Protein AF-A0A832DRQ6-F1 (afdb_monomer)

Foldseek 3Di:
DEKEAEQLAQDPVDPLSVCSLVLVLVVLVVPQDQEYEYLANNALPDALVSVVSVVVRYHYEYAHEDGDVCVNCVVRYDDQLDWDQTPNWTEHEHFYFADDDDPRHDDLVNNVVSLVNAAATQEYHHAYAACPPPVVCVPPPRNPSVVVSCVSRLHLEYEYEDDDDAQWDWDDPLSHIYIYGHCYSVFNWMWDDDPQKIFIDTPNHTDDIDGSPPQPLPDKDKFFDPDLVVLLVLLQVLLVVVVWDKDWDWDADPVDGFIWIKIKTWDWDQDPFAIKIKIKMKIWGADPVCNRIIMITIGMDIDTPTGDPPPPPPPVVVVVVVVVSVVSRVSSVVSSRVVGD

Radius of gyration: 22.65 Å; Cα contacts (8 Å, |Δi|>4): 784; chains: 1; bounding box: 54×42×61 Å

Sequence (341 aa):
MILLISDLHKTLESAEEAESVRWLLHVLDGLGPDVLVSAGDWGEAVTVDDFFQIASRVRLVTVYGNHENFPAVRSFVLRDGEVVEAGGFRIAGVNGLVCGGAEHCTPPGRFRRAVSRIGSVDLFVSHQPPSAPYPELEGDEAAELMTWALEKIRPRLHLGGHMTGGCFTYHDFGWGKHLRVDTSARHRCYAVLEGRTVTVYQRGVNRFISRILDTIMKFWIEVACSSVEEVADVIARALESKGCTVNVRWEQSFHFPQEYVRVDGVEVIDEPFGKFEIMAYFTVKKTLKKPDRCEVKAGYLVKVLEDRLNNPDSFAVSAAIKGMAEGLVNAVMREVFFSLT

Solvent-accessible surface area (backbone atoms only — not comparable to full-atom values): 17594 Å² total; per-residue (Å²): 83,33,36,38,38,8,35,30,43,16,30,82,89,37,80,62,19,56,40,28,63,63,51,49,51,52,52,45,71,73,67,62,38,55,22,36,41,33,11,14,18,57,8,60,60,48,44,53,66,57,52,50,60,49,53,73,71,26,50,67,44,30,30,45,20,78,42,54,27,58,91,42,47,67,88,59,40,59,53,61,33,40,76,45,81,55,83,91,36,40,36,32,33,39,44,12,34,61,38,77,96,49,91,38,35,28,38,63,74,57,44,54,54,21,52,71,63,41,60,83,32,45,34,33,31,24,12,46,46,42,22,76,91,39,77,92,34,66,92,35,68,47,18,47,51,38,39,53,45,48,72,70,36,48,23,50,32,32,39,24,18,85,74,82,92,57,47,60,50,79,44,76,73,77,53,25,32,39,39,28,29,29,28,22,60,89,49,39,12,35,32,40,39,50,98,49,34,39,34,34,28,42,77,85,41,82,74,47,77,44,67,56,64,71,53,46,69,74,45,76,51,78,37,57,34,93,50,53,61,63,55,48,53,46,49,47,52,44,34,46,76,70,67,22,54,69,48,77,44,83,47,66,43,90,92,51,94,44,68,29,43,35,42,38,25,39,38,78,47,82,50,97,58,27,30,34,38,37,37,37,36,36,42,26,27,71,34,94,92,40,78,58,26,29,40,39,40,32,36,69,50,80,44,83,75,42,78,65,45,100,55,95,72,47,66,66,57,62,47,49,56,51,48,51,56,51,48,54,50,54,52,38,54,48,51,46,48,73,75,37,111

Nearest PDB structures (foldseek):
  8ag0-assembly1_A  TM=3.575E-01  e=2.003E-02  Homo sapiens
  7t5q-assembly1_I  TM=2.496E-01  e=6.108E-02  Homo sapiens
  6hdv-assembly1_A  TM=3.907E-01  e=6.390E-01  Afifella pfennigii

Secondary structure (DSSP, 8-state):
-EEEEB-----SS-HHHHTHHHHHHHHHHHH--SEEEE-S--BTT--HHHHHHHHTTSEEEE---SSB-HHHHTTTBPPTT-EEEETTEEEEEE-SBS-SSSTTB--HHHHHHHHTT--S-SEEEESSPPSTT-GGGTT-HHHHHHHHHHHHH--SEEEE-S--SSSEEEEE-SSSEEEEEB-STTT-EEEEEETTEEEEEETTEEEEEEE-------EEEEEE-S-HHHHHHHHHHHHHHTT-EEEEEEEE-SSS--EEEEEEEEEEEEETTEEEEEEEEEEEEEETTEEEEEEEEEEEEEEEEEE-SS-TT-HHHHHHHHHHHHHHHHHHHHHHHHHH-

Mean predicted aligned error: 13.93 Å

Structure (mmCIF, N/CA/C/O backbone):
data_AF-A0A832DRQ6-F1
#
_entry.id   AF-A0A832DRQ6-F1
#
loop_
_atom_site.group_PDB
_atom_site.id
_atom_site.type_symbol
_atom_site.label_atom_id
_atom_site.label_alt_id
_atom_site.label_comp_id
_atom_site.label_asym_id
_atom_site.label_entity_id
_atom_site.label_seq_id
_atom_site.pdbx_PDB_ins_code
_atom_site.Cartn_x
_atom_site.Cartn_y
_atom_site.Cartn_z
_atom_site.occupancy
_atom_site.B_iso_or_equiv
_atom_site.auth_seq_id
_atom_site.auth_comp_id
_atom_site.auth_asym_id
_atom_site.auth_atom_id
_atom_site.pdbx_PDB_model_num
ATOM 1 N N . MET A 1 1 ? -1.941 -15.919 -2.496 1.00 91.94 1 MET A N 1
ATOM 2 C CA . MET A 1 1 ? -0.766 -15.093 -2.152 1.00 91.94 1 MET A CA 1
ATOM 3 C C . MET A 1 1 ? -0.677 -13.893 -3.089 1.00 91.94 1 MET A C 1
ATOM 5 O O . MET A 1 1 ? -0.890 -14.059 -4.284 1.00 91.94 1 MET A O 1
ATOM 9 N N . ILE A 1 2 ? -0.364 -12.703 -2.571 1.00 98.12 2 ILE A N 1
ATOM 10 C CA . ILE A 1 2 ? -0.128 -11.487 -3.367 1.00 98.12 2 ILE A CA 1
ATOM 11 C C . ILE A 1 2 ? 1.343 -11.070 -3.248 1.00 98.12 2 ILE A C 1
ATOM 13 O O . ILE A 1 2 ? 1.862 -10.992 -2.140 1.00 98.12 2 ILE A O 1
ATOM 17 N N . LEU A 1 3 ? 1.999 -10.770 -4.368 1.00 98.62 3 LEU A N 1
ATOM 18 C CA . LEU A 1 3 ? 3.322 -10.142 -4.411 1.00 98.62 3 LEU A CA 1
ATOM 19 C C . LEU A 1 3 ? 3.165 -8.618 -4.523 1.00 98.62 3 LEU A C 1
ATOM 21 O O . LEU A 1 3 ? 2.376 -8.144 -5.335 1.00 98.62 3 LEU A O 1
ATOM 25 N N . LEU A 1 4 ? 3.900 -7.859 -3.715 1.00 98.69 4 LEU A N 1
ATOM 26 C CA . LEU A 1 4 ? 3.885 -6.398 -3.653 1.00 98.69 4 LEU A CA 1
ATOM 27 C C . LEU A 1 4 ? 5.270 -5.856 -4.028 1.00 98.69 4 LEU A C 1
ATOM 29 O O . LEU A 1 4 ? 6.271 -6.287 -3.445 1.00 98.69 4 LEU A O 1
ATOM 33 N N . ILE A 1 5 ? 5.318 -4.908 -4.963 1.00 98.62 5 ILE A N 1
ATOM 34 C CA . ILE A 1 5 ? 6.556 -4.279 -5.448 1.00 98.62 5 ILE A CA 1
ATOM 35 C C . ILE A 1 5 ? 6.376 -2.769 -5.666 1.00 98.62 5 ILE A C 1
ATOM 37 O O . ILE A 1 5 ? 5.250 -2.286 -5.807 1.00 98.62 5 ILE A O 1
ATOM 41 N N . SER A 1 6 ? 7.480 -2.034 -5.745 1.00 98.00 6 SER A N 1
ATOM 42 C CA . SER A 1 6 ? 7.536 -0.674 -6.293 1.00 98.00 6 SER A CA 1
ATOM 43 C C . SER A 1 6 ? 8.959 -0.359 -6.750 1.00 98.00 6 SER A C 1
ATOM 45 O O . SER A 1 6 ? 9.896 -1.030 -6.325 1.00 98.00 6 SER A O 1
ATOM 47 N N . ASP A 1 7 ? 9.143 0.641 -7.613 1.00 97.94 7 ASP A N 1
ATOM 48 C CA . ASP A 1 7 ? 10.478 1.167 -7.933 1.00 97.94 7 ASP A CA 1
ATOM 49 C C . ASP A 1 7 ? 11.407 0.110 -8.574 1.00 97.94 7 ASP A C 1
ATOM 51 O O . ASP A 1 7 ? 12.556 -0.067 -8.175 1.00 97.94 7 ASP A O 1
ATOM 55 N N . LEU A 1 8 ? 10.907 -0.639 -9.568 1.00 97.62 8 LEU A N 1
ATOM 56 C CA . LEU A 1 8 ? 11.689 -1.653 -10.293 1.00 97.62 8 LEU A CA 1
ATOM 57 C C . LEU A 1 8 ? 12.802 -1.022 -11.151 1.00 97.62 8 LEU A C 1
ATOM 59 O O . LEU A 1 8 ? 13.869 -1.623 -11.300 1.00 97.62 8 LEU A O 1
ATOM 63 N N . HIS A 1 9 ? 12.541 0.168 -11.708 1.00 96.12 9 HIS A N 1
ATOM 64 C CA . HIS A 1 9 ? 13.505 1.021 -12.416 1.00 96.12 9 HIS A CA 1
ATOM 65 C C . HIS A 1 9 ? 14.303 0.324 -13.528 1.00 96.12 9 HIS A C 1
ATOM 67 O O . HIS A 1 9 ? 15.525 0.414 -13.585 1.00 96.12 9 HIS A O 1
ATOM 73 N N . LYS A 1 10 ? 13.644 -0.373 -14.466 1.00 97.44 10 LYS A N 1
ATOM 74 C CA . LYS A 1 10 ? 14.337 -0.862 -15.671 1.00 97.44 10 LYS A CA 1
ATOM 75 C C . LYS A 1 10 ? 14.864 0.308 -16.511 1.00 97.44 10 LYS A C 1
ATOM 77 O O . LYS A 1 10 ? 14.085 1.071 -17.083 1.00 97.44 10 LYS A O 1
ATOM 82 N N . THR A 1 11 ? 16.182 0.381 -16.669 1.00 95.62 11 THR A N 1
ATOM 83 C CA . THR A 1 11 ? 16.880 1.333 -17.549 1.00 95.62 11 THR A CA 1
ATOM 84 C C . THR A 1 11 ? 17.946 0.621 -18.384 1.00 95.62 11 THR A C 1
ATOM 86 O O . THR A 1 11 ? 18.374 -0.482 -18.052 1.00 95.62 11 THR A O 1
ATOM 89 N N . LEU A 1 12 ? 18.372 1.240 -19.488 1.00 94.38 12 LEU A N 1
ATOM 90 C CA . LEU A 1 12 ? 19.506 0.774 -20.296 1.00 94.38 12 LEU A CA 1
ATOM 91 C C . LEU A 1 12 ? 20.846 1.364 -19.831 1.00 94.38 12 LEU A C 1
ATOM 93 O O . LEU A 1 12 ? 21.894 0.964 -20.332 1.00 94.38 12 LEU A O 1
ATOM 97 N N . GLU A 1 13 ? 20.824 2.304 -18.885 1.00 92.38 13 GLU A N 1
ATOM 98 C CA . GLU A 1 13 ? 22.026 2.979 -18.376 1.00 92.38 13 GLU A CA 1
ATOM 99 C C . GLU A 1 13 ? 22.837 2.108 -17.405 1.00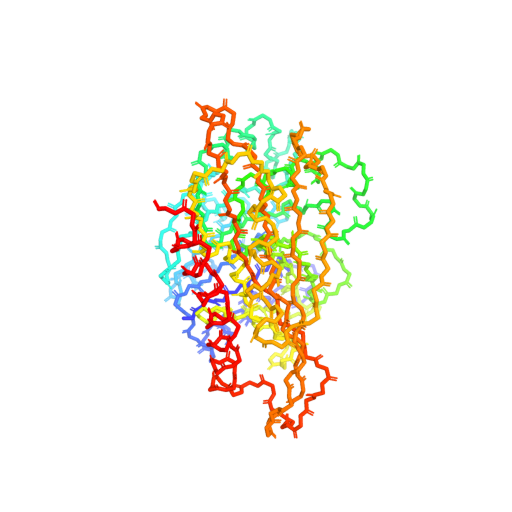 92.38 13 GLU A C 1
ATOM 101 O O . GLU A 1 13 ? 24.035 2.322 -17.215 1.00 92.38 13 GLU A O 1
ATOM 106 N N . SER A 1 14 ? 22.204 1.090 -16.820 1.00 91.88 14 SER A N 1
ATOM 107 C CA . SER A 1 14 ? 22.806 0.161 -15.869 1.00 91.88 14 SER A CA 1
ATOM 108 C C . SER A 1 14 ? 22.536 -1.274 -16.299 1.00 91.88 14 SER A C 1
ATOM 110 O O . SER A 1 14 ? 21.394 -1.674 -16.516 1.00 91.88 14 SER A O 1
ATOM 112 N N . ALA A 1 15 ? 23.595 -2.083 -16.381 1.00 91.00 15 ALA A N 1
ATOM 113 C CA . ALA A 1 15 ? 23.471 -3.500 -16.717 1.00 91.00 15 ALA A CA 1
ATOM 114 C C . ALA A 1 15 ? 22.644 -4.278 -15.678 1.00 91.00 15 ALA A C 1
ATOM 116 O O . ALA A 1 15 ? 21.984 -5.252 -16.027 1.00 91.00 15 ALA A O 1
ATOM 117 N N . GLU A 1 16 ? 22.669 -3.859 -14.408 1.00 89.69 16 GLU A N 1
ATOM 118 C CA . GLU A 1 16 ? 21.880 -4.511 -13.358 1.00 89.69 16 GLU A CA 1
ATOM 119 C C . GLU A 1 16 ? 20.391 -4.158 -13.476 1.00 89.69 16 GLU A C 1
ATOM 121 O O . GLU A 1 16 ? 19.532 -5.021 -13.308 1.00 89.69 16 GLU A O 1
ATOM 126 N N . GLU A 1 17 ? 20.080 -2.905 -13.809 1.00 91.88 17 GLU A N 1
ATOM 127 C CA . GLU A 1 17 ? 18.703 -2.429 -13.964 1.00 91.88 17 GLU A CA 1
ATOM 128 C C . GLU A 1 17 ? 18.079 -2.858 -15.292 1.00 91.88 17 GLU A C 1
ATOM 130 O O . GLU A 1 17 ? 16.885 -3.137 -15.334 1.00 91.88 17 GLU A O 1
ATOM 135 N N . ALA A 1 18 ? 18.868 -3.035 -16.354 1.00 94.62 18 ALA A N 1
ATOM 136 C CA . ALA A 1 18 ? 18.396 -3.616 -17.613 1.00 94.62 18 ALA A CA 1
ATOM 137 C C . ALA A 1 18 ? 17.812 -5.030 -17.421 1.00 94.62 18 ALA A C 1
ATOM 139 O O . ALA A 1 18 ? 16.934 -5.467 -18.171 1.00 94.62 18 ALA A O 1
ATOM 140 N N . GLU A 1 19 ? 18.278 -5.727 -16.384 1.00 95.12 19 GLU A N 1
ATOM 141 C CA . GLU A 1 19 ? 17.906 -7.090 -16.014 1.00 95.12 19 GLU A CA 1
ATOM 142 C C . GLU A 1 19 ? 16.808 -7.159 -14.938 1.00 95.12 19 GLU A C 1
ATOM 144 O O . GLU A 1 19 ? 16.407 -8.254 -14.533 1.00 95.12 19 GLU A O 1
ATOM 149 N N . SER A 1 20 ? 16.276 -6.017 -14.488 1.00 96.56 20 SER A N 1
ATOM 150 C CA . SER A 1 20 ? 15.315 -5.947 -13.377 1.00 96.56 20 SER A CA 1
ATOM 151 C C . SER A 1 20 ? 14.032 -6.738 -13.651 1.00 96.56 20 SER A C 1
ATOM 153 O O . SER A 1 20 ? 13.591 -7.520 -12.807 1.00 96.56 20 SER A O 1
ATOM 155 N N . VAL A 1 21 ? 13.476 -6.637 -14.864 1.00 97.75 21 VAL A N 1
ATOM 156 C CA . VAL A 1 21 ? 12.304 -7.432 -15.268 1.00 97.75 21 VAL A CA 1
ATOM 157 C C . VAL A 1 21 ? 12.634 -8.922 -15.295 1.00 97.75 21 VAL A C 1
ATOM 159 O O . VAL A 1 21 ? 11.845 -9.719 -14.797 1.00 97.75 21 VAL A O 1
ATOM 162 N N . ARG A 1 22 ? 13.803 -9.331 -15.810 1.00 97.31 22 ARG A N 1
ATOM 163 C CA . ARG A 1 22 ? 14.200 -10.751 -15.820 1.00 97.31 22 ARG A CA 1
ATOM 164 C C . ARG A 1 22 ? 14.300 -11.299 -14.399 1.00 97.31 22 ARG A C 1
ATOM 166 O O . ARG A 1 22 ? 13.842 -12.409 -14.133 1.00 97.31 22 ARG A O 1
ATOM 173 N N . TRP A 1 23 ? 14.862 -10.513 -13.486 1.00 97.44 23 TRP A N 1
ATOM 174 C CA . TRP A 1 23 ? 14.898 -10.858 -12.071 1.00 97.44 23 TRP A CA 1
ATOM 175 C C . TRP A 1 23 ? 13.486 -10.980 -11.474 1.00 97.44 23 TRP A C 1
ATOM 177 O O . TRP A 1 23 ? 13.206 -11.976 -10.807 1.00 97.44 23 TRP A O 1
ATOM 187 N N . LEU A 1 24 ? 12.575 -10.044 -11.763 1.00 98.38 24 LEU A N 1
ATOM 188 C CA . LEU A 1 24 ? 11.187 -10.116 -11.296 1.00 98.38 24 LEU A CA 1
ATOM 189 C C . LEU A 1 24 ? 10.475 -11.370 -11.824 1.00 98.38 24 LEU A C 1
ATOM 191 O O . LEU A 1 24 ? 9.790 -12.042 -11.060 1.00 98.38 24 LEU A O 1
ATOM 195 N N . LEU A 1 25 ? 10.666 -11.726 -13.098 1.00 98.31 25 LEU A N 1
ATOM 196 C CA . LEU A 1 25 ? 10.109 -12.955 -13.672 1.00 98.31 25 LEU A CA 1
ATOM 197 C C . LEU A 1 25 ? 10.599 -14.198 -12.915 1.00 98.31 25 LEU A C 1
ATOM 199 O O . LEU A 1 25 ? 9.798 -15.078 -12.622 1.00 98.31 25 LEU A O 1
ATOM 203 N N . HIS A 1 26 ? 11.873 -14.243 -12.515 1.00 97.31 26 HIS A N 1
ATOM 204 C CA . HIS A 1 26 ? 12.395 -15.336 -11.691 1.00 97.31 26 HIS A CA 1
ATOM 205 C C . HIS A 1 26 ? 11.753 -15.387 -10.295 1.00 97.31 26 HIS A C 1
ATOM 207 O O . HIS A 1 26 ? 11.456 -16.470 -9.792 1.00 97.31 26 HIS A O 1
ATOM 213 N N . VAL A 1 27 ? 11.498 -14.229 -9.673 1.00 97.44 27 VAL A N 1
ATOM 214 C CA . VAL A 1 27 ? 10.757 -14.152 -8.400 1.00 97.44 27 VAL A CA 1
ATOM 215 C C . VAL A 1 27 ? 9.323 -14.659 -8.575 1.00 97.44 27 VAL A C 1
ATOM 217 O O . VAL A 1 27 ? 8.846 -15.427 -7.742 1.00 97.44 27 VAL A O 1
ATOM 220 N N . LEU A 1 28 ? 8.647 -14.277 -9.662 1.00 97.88 28 LEU A N 1
ATOM 221 C CA . LEU A 1 28 ? 7.300 -14.752 -9.983 1.00 97.88 28 LEU A CA 1
ATOM 222 C C . LEU A 1 28 ? 7.265 -16.267 -10.193 1.00 97.88 28 LEU A C 1
ATOM 224 O O . LEU A 1 28 ? 6.406 -16.925 -9.616 1.00 97.88 28 LEU A O 1
ATOM 228 N N . ASP A 1 29 ? 8.210 -16.816 -10.955 1.00 95.25 29 ASP A N 1
ATOM 229 C CA . ASP A 1 29 ? 8.299 -18.255 -11.221 1.00 95.25 29 ASP A CA 1
ATOM 230 C C . ASP A 1 29 ? 8.603 -19.051 -9.936 1.00 95.25 29 ASP A C 1
ATOM 232 O O . ASP A 1 29 ? 8.080 -20.147 -9.742 1.00 95.25 29 ASP A O 1
ATOM 236 N N . GLY A 1 30 ? 9.430 -18.499 -9.041 1.00 94.75 30 GLY A N 1
ATOM 237 C CA . GLY A 1 30 ? 9.794 -19.141 -7.776 1.00 94.75 30 GLY A CA 1
ATOM 238 C C . GLY A 1 30 ? 8.702 -19.087 -6.703 1.00 94.75 30 GLY A C 1
ATOM 239 O O . GLY A 1 30 ? 8.581 -20.022 -5.914 1.00 94.75 30 GLY A O 1
ATOM 240 N N . LEU A 1 31 ? 7.920 -18.005 -6.656 1.00 94.06 31 LEU A N 1
ATOM 241 C CA . LEU A 1 31 ? 6.862 -17.818 -5.659 1.00 94.06 31 LEU A CA 1
ATOM 242 C C . LEU A 1 31 ? 5.497 -18.331 -6.137 1.00 94.06 31 LEU A C 1
ATOM 244 O O . LEU A 1 31 ? 4.727 -18.846 -5.334 1.00 94.06 31 LEU A O 1
ATOM 248 N N . GLY A 1 32 ? 5.171 -18.171 -7.420 1.00 95.44 32 GLY A N 1
ATOM 249 C CA . GLY A 1 32 ? 3.842 -18.459 -7.966 1.00 95.44 32 GLY A CA 1
ATOM 250 C C . GLY A 1 32 ? 2.702 -17.655 -7.314 1.00 95.44 32 GLY A C 1
ATOM 251 O O . GLY A 1 32 ? 1.733 -18.263 -6.859 1.00 95.44 32 GLY A O 1
ATOM 252 N N . PRO A 1 33 ? 2.785 -16.311 -7.204 1.00 97.00 33 PRO A N 1
ATOM 253 C CA . PRO A 1 33 ? 1.710 -15.514 -6.614 1.00 97.00 33 PRO A CA 1
ATOM 254 C C . PRO A 1 33 ? 0.458 -15.491 -7.503 1.00 97.00 33 PRO A C 1
ATOM 256 O O . PRO A 1 33 ? 0.550 -15.500 -8.727 1.00 97.00 33 PRO A O 1
ATOM 259 N N . ASP A 1 34 ? -0.721 -15.352 -6.888 1.00 96.19 34 ASP A N 1
ATOM 260 C CA . ASP A 1 34 ? -1.989 -15.201 -7.620 1.00 96.19 34 ASP A CA 1
ATOM 261 C C . ASP A 1 34 ? -2.116 -13.805 -8.248 1.00 96.19 34 ASP A C 1
ATOM 263 O O . ASP A 1 34 ? -2.734 -13.623 -9.299 1.00 96.19 34 ASP A O 1
ATOM 267 N N . VAL A 1 35 ? -1.563 -12.796 -7.566 1.00 98.44 35 VAL A N 1
ATOM 268 C CA . VAL A 1 35 ? -1.645 -11.380 -7.940 1.00 98.44 35 VAL A CA 1
ATOM 269 C C . VAL A 1 35 ? -0.303 -10.702 -7.698 1.00 98.44 35 VAL A C 1
ATOM 271 O O . VAL A 1 35 ? 0.323 -10.921 -6.663 1.00 98.44 35 VAL A O 1
ATOM 274 N N . LEU A 1 36 ? 0.101 -9.837 -8.625 1.00 98.81 36 LEU A N 1
ATOM 275 C CA . LEU A 1 36 ? 1.198 -8.891 -8.461 1.00 98.81 36 LEU A CA 1
ATOM 276 C C . LEU A 1 36 ? 0.602 -7.491 -8.365 1.00 98.81 36 LEU A C 1
ATOM 278 O O . LEU A 1 36 ? -0.085 -7.057 -9.289 1.00 98.81 36 LEU A O 1
ATOM 282 N N . VAL A 1 37 ? 0.872 -6.799 -7.263 1.00 98.81 37 VAL A N 1
ATOM 283 C CA . VAL A 1 37 ? 0.483 -5.409 -7.045 1.00 98.81 37 VAL A CA 1
ATOM 284 C C . VAL A 1 37 ? 1.725 -4.526 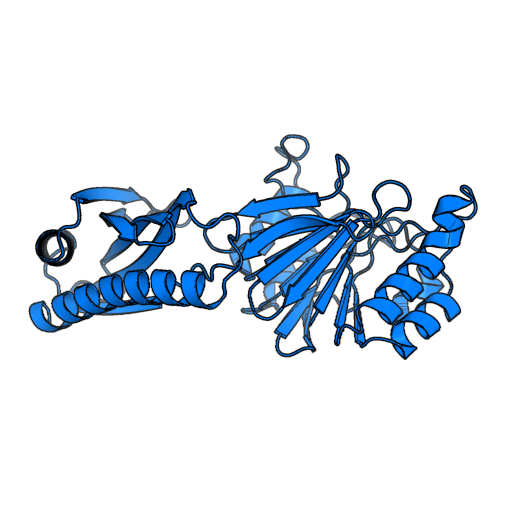-7.084 1.00 98.81 37 VAL A C 1
ATOM 286 O O . VAL A 1 37 ? 2.660 -4.753 -6.319 1.00 98.81 37 VAL A O 1
ATOM 289 N N . SER A 1 38 ? 1.733 -3.521 -7.958 1.00 98.62 38 SER A N 1
ATOM 290 C CA . SER A 1 38 ? 2.852 -2.580 -8.091 1.00 98.62 38 SER A CA 1
ATOM 291 C C . SER A 1 38 ? 2.427 -1.138 -7.832 1.00 98.62 38 SER A C 1
ATOM 293 O O . SER A 1 38 ? 1.414 -0.685 -8.377 1.00 98.62 38 SER A O 1
ATOM 295 N N . ALA A 1 39 ? 3.226 -0.414 -7.041 1.00 98.56 39 ALA A N 1
ATOM 296 C CA . ALA A 1 39 ? 3.091 1.030 -6.834 1.00 98.56 39 ALA A CA 1
ATOM 297 C C . ALA A 1 39 ? 3.859 1.884 -7.864 1.00 98.56 39 ALA A C 1
ATOM 299 O O . ALA A 1 39 ? 4.133 3.053 -7.605 1.00 98.56 39 ALA A O 1
ATOM 300 N N . GLY A 1 40 ? 4.152 1.328 -9.042 1.00 97.81 40 GLY A N 1
ATOM 301 C CA . GLY A 1 40 ? 4.728 2.060 -10.171 1.00 97.81 40 GLY A CA 1
ATOM 302 C C . GLY A 1 40 ? 6.251 2.146 -10.144 1.00 97.81 40 GLY A C 1
ATOM 303 O O . GLY A 1 40 ? 6.911 1.434 -9.384 1.00 97.81 40 GLY A O 1
ATOM 304 N N . ASP A 1 41 ? 6.776 3.008 -11.012 1.00 98.19 41 ASP A N 1
ATOM 305 C CA . ASP A 1 41 ? 8.193 3.141 -11.351 1.00 98.19 41 ASP A CA 1
ATOM 306 C C . ASP A 1 41 ? 8.772 1.834 -11.896 1.00 98.19 41 ASP A C 1
ATOM 308 O O . ASP A 1 41 ? 9.731 1.247 -11.390 1.00 98.19 41 ASP A O 1
ATOM 312 N N . TRP A 1 42 ? 8.150 1.352 -12.975 1.00 98.44 42 TRP A N 1
ATOM 313 C CA . TRP A 1 42 ? 8.639 0.188 -13.709 1.00 98.44 42 TRP A CA 1
ATOM 314 C C . TRP A 1 42 ? 9.966 0.465 -14.422 1.00 98.44 42 TRP A C 1
ATOM 316 O O . TRP A 1 42 ? 10.774 -0.453 -14.586 1.00 98.44 42 TRP A O 1
ATOM 326 N N . GLY A 1 43 ? 10.200 1.723 -14.803 1.00 97.50 43 GLY A N 1
ATOM 327 C CA . GLY A 1 43 ? 11.390 2.206 -15.491 1.00 97.50 43 GLY A CA 1
ATOM 328 C C . GLY A 1 43 ? 11.137 2.589 -16.947 1.00 97.50 43 GLY A C 1
ATOM 329 O O . GLY A 1 43 ? 10.219 2.109 -17.608 1.00 97.50 43 GLY A O 1
ATOM 330 N N . GLU A 1 44 ? 11.985 3.461 -17.476 1.00 96.81 44 GLU A N 1
ATOM 331 C CA . GLU A 1 44 ? 11.833 4.050 -18.813 1.00 96.81 44 GLU A CA 1
ATOM 332 C C . GLU A 1 44 ? 12.156 3.063 -19.949 1.00 96.81 44 GLU A C 1
ATOM 334 O O . GLU A 1 44 ? 11.717 3.248 -21.085 1.00 96.81 44 GLU A O 1
ATOM 339 N N . ALA A 1 45 ? 12.882 1.981 -19.650 1.00 97.75 45 ALA A N 1
ATOM 340 C CA . ALA A 1 45 ? 13.262 0.955 -20.621 1.00 97.75 45 ALA A CA 1
ATOM 341 C C . ALA A 1 45 ? 12.351 -0.286 -20.612 1.00 97.75 45 ALA A C 1
ATOM 343 O O . ALA A 1 45 ? 12.658 -1.277 -21.285 1.00 97.75 45 ALA A O 1
ATOM 344 N N . VAL A 1 46 ? 11.241 -0.276 -19.862 1.00 97.69 46 VAL A N 1
ATOM 345 C CA . VAL A 1 46 ? 10.241 -1.349 -19.973 1.00 97.69 46 VAL A CA 1
ATOM 346 C C . VAL A 1 46 ? 9.533 -1.304 -21.316 1.00 97.69 46 VAL A C 1
ATOM 348 O O . VAL A 1 46 ? 9.310 -0.248 -21.904 1.00 97.69 46 VAL A O 1
ATOM 351 N N . THR A 1 47 ? 9.172 -2.479 -21.805 1.00 97.69 47 THR A N 1
ATOM 352 C CA . THR A 1 47 ? 8.504 -2.685 -23.086 1.00 97.69 47 THR A CA 1
ATOM 353 C C . THR A 1 47 ? 7.134 -3.318 -22.877 1.00 97.69 47 THR A C 1
ATOM 355 O O . THR A 1 47 ? 6.828 -3.871 -21.822 1.00 97.69 47 THR A O 1
ATOM 358 N N . VAL A 1 48 ? 6.298 -3.279 -23.912 1.00 97.31 48 VAL A N 1
ATOM 359 C CA . VAL A 1 48 ? 5.016 -3.997 -23.907 1.00 97.31 48 VAL A CA 1
ATOM 360 C C . VAL A 1 48 ? 5.230 -5.511 -23.734 1.00 97.31 48 VAL A C 1
ATOM 362 O O . VAL A 1 48 ? 4.462 -6.159 -23.024 1.00 97.31 48 VAL A O 1
ATOM 365 N N . ASP A 1 49 ? 6.303 -6.066 -24.308 1.00 97.81 49 ASP A N 1
ATOM 366 C CA . ASP A 1 49 ? 6.654 -7.485 -24.169 1.00 97.81 49 ASP A CA 1
ATOM 367 C C . ASP A 1 49 ? 7.037 -7.857 -22.731 1.00 97.81 49 ASP A C 1
ATOM 369 O O . ASP A 1 49 ? 6.696 -8.949 -22.273 1.00 97.81 49 ASP A O 1
ATOM 373 N N . ASP A 1 50 ? 7.697 -6.958 -21.992 1.00 98.31 50 ASP A N 1
ATOM 374 C CA . ASP A 1 50 ? 7.971 -7.154 -20.563 1.00 98.31 50 ASP A CA 1
ATOM 375 C C . ASP A 1 50 ? 6.656 -7.313 -19.781 1.00 98.31 50 ASP A C 1
ATOM 377 O O . ASP A 1 50 ? 6.489 -8.270 -19.019 1.00 98.31 50 ASP A O 1
ATOM 381 N N . PHE A 1 51 ? 5.684 -6.425 -20.018 1.00 98.25 51 PHE A N 1
ATOM 382 C CA . PHE A 1 51 ? 4.372 -6.507 -19.375 1.00 98.25 51 PHE A CA 1
ATOM 383 C C . PHE A 1 51 ? 3.595 -7.761 -19.778 1.00 98.25 51 PHE A C 1
ATOM 385 O O . PHE A 1 51 ? 2.970 -8.380 -18.918 1.00 98.25 51 PHE A O 1
ATOM 392 N N . PHE A 1 52 ? 3.654 -8.188 -21.043 1.00 97.69 52 PHE A N 1
ATOM 393 C CA . PHE A 1 52 ? 3.041 -9.452 -21.460 1.00 97.69 52 PHE A CA 1
ATOM 394 C C . PHE A 1 52 ? 3.675 -10.659 -20.766 1.00 97.69 52 PHE A C 1
ATOM 396 O O . PHE A 1 52 ? 2.956 -11.553 -20.316 1.00 97.69 52 PHE A O 1
ATOM 403 N N . GLN A 1 53 ? 5.000 -10.683 -20.618 1.00 98.00 53 GLN A N 1
ATOM 404 C CA . GLN A 1 53 ? 5.683 -11.754 -19.894 1.00 98.00 53 GLN A CA 1
ATOM 405 C C . GLN A 1 53 ? 5.274 -11.803 -18.419 1.00 98.00 53 GLN A C 1
ATOM 407 O O . GLN A 1 53 ? 5.053 -12.896 -17.892 1.00 98.00 53 GLN A O 1
ATOM 412 N N . ILE A 1 54 ? 5.113 -10.649 -17.769 1.00 98.44 54 ILE A N 1
ATOM 413 C CA . ILE A 1 54 ? 4.605 -10.563 -16.395 1.00 98.44 54 ILE A CA 1
ATOM 414 C C . ILE A 1 54 ? 3.150 -11.048 -16.336 1.00 98.44 54 ILE A C 1
ATOM 416 O O . ILE A 1 54 ? 2.838 -11.980 -15.597 1.00 98.44 54 ILE A O 1
ATOM 420 N N . ALA A 1 55 ? 2.267 -10.480 -17.160 1.00 96.62 55 ALA A N 1
ATOM 421 C CA . ALA A 1 55 ? 0.838 -10.796 -17.169 1.00 96.62 55 ALA A CA 1
ATOM 422 C C . ALA A 1 55 ? 0.537 -12.259 -17.548 1.00 96.62 55 ALA A C 1
ATOM 424 O O . ALA A 1 55 ? -0.499 -12.793 -17.164 1.00 96.62 55 ALA A O 1
ATOM 425 N N . SER A 1 56 ? 1.445 -12.926 -18.270 1.00 96.69 56 SER A N 1
ATOM 426 C CA . SER A 1 56 ? 1.339 -14.361 -18.572 1.00 96.69 56 SER A CA 1
ATOM 427 C C . SER A 1 56 ? 1.572 -15.273 -17.360 1.00 96.69 56 SER A C 1
ATOM 429 O O . SER A 1 56 ? 1.169 -16.433 -17.391 1.00 96.69 56 SER A O 1
ATOM 431 N N . ARG A 1 57 ? 2.214 -14.763 -16.300 1.00 97.31 57 ARG A N 1
ATOM 432 C CA . ARG A 1 57 ? 2.555 -15.514 -15.079 1.00 97.31 57 ARG A CA 1
ATOM 433 C C . ARG A 1 57 ? 1.644 -15.194 -13.909 1.00 97.31 57 ARG A C 1
ATOM 435 O O . ARG A 1 57 ? 1.433 -16.041 -13.051 1.00 97.31 57 ARG A O 1
ATOM 442 N N . VAL A 1 58 ? 1.145 -13.964 -13.851 1.00 98.25 58 VAL A N 1
ATOM 443 C CA . VAL A 1 58 ? 0.425 -13.452 -12.689 1.00 98.25 58 VAL A CA 1
ATOM 444 C C . VAL A 1 58 ? -0.635 -12.446 -13.110 1.00 98.25 58 VAL A C 1
ATOM 446 O O . VAL A 1 58 ? -0.463 -11.696 -14.073 1.00 98.25 58 VAL A O 1
ATOM 449 N N . ARG A 1 59 ? -1.730 -12.367 -12.348 1.00 97.94 59 ARG A N 1
ATOM 450 C CA . ARG A 1 59 ? -2.677 -11.265 -12.501 1.00 97.94 59 ARG A CA 1
ATOM 451 C C . ARG A 1 59 ? -2.030 -9.961 -12.035 1.00 97.94 59 ARG A C 1
ATOM 453 O O . ARG A 1 59 ? -1.839 -9.750 -10.839 1.00 97.94 59 ARG A O 1
ATOM 460 N N . LEU A 1 60 ? -1.723 -9.081 -12.980 1.00 98.50 60 LEU A N 1
ATOM 461 C CA . LEU A 1 60 ? -1.120 -7.783 -12.700 1.00 98.50 60 LEU A CA 1
ATOM 462 C C . LEU A 1 60 ? -2.173 -6.747 -12.279 1.00 98.50 60 LEU A C 1
ATOM 464 O O . LEU A 1 60 ? -3.189 -6.569 -12.948 1.00 98.50 60 LEU A O 1
ATOM 468 N N . VAL A 1 61 ? -1.899 -6.043 -11.183 1.00 98.62 61 VAL A N 1
ATOM 469 C CA . VAL A 1 61 ? -2.609 -4.845 -10.731 1.00 98.62 61 VAL A CA 1
ATOM 470 C C . VAL A 1 61 ? -1.559 -3.771 -10.481 1.00 98.62 61 VAL A C 1
ATOM 472 O O . VAL A 1 61 ? -0.725 -3.907 -9.595 1.00 98.62 61 VAL A O 1
ATOM 475 N N . THR A 1 62 ? -1.554 -2.699 -11.261 1.00 98.62 62 THR A N 1
ATOM 476 C CA . THR A 1 62 ? -0.495 -1.689 -11.152 1.00 98.62 62 THR A CA 1
ATOM 477 C C . THR A 1 62 ? -1.043 -0.284 -11.286 1.00 98.62 62 THR A C 1
ATOM 479 O O . THR A 1 62 ? -2.046 -0.054 -11.960 1.00 98.62 62 THR A O 1
ATOM 482 N N . VAL A 1 63 ? -0.360 0.656 -10.647 1.00 98.62 63 VAL A N 1
ATOM 483 C CA . VAL A 1 63 ? -0.399 2.076 -11.006 1.00 98.62 63 VAL A CA 1
ATOM 484 C C . VAL A 1 63 ? 0.917 2.441 -11.696 1.00 98.62 63 VAL A C 1
ATOM 486 O O . VAL A 1 63 ? 1.852 1.640 -11.664 1.00 98.62 63 VAL A O 1
ATOM 489 N N . TYR A 1 64 ? 0.991 3.603 -12.336 1.00 98.44 64 TYR A N 1
ATOM 490 C CA . TYR A 1 64 ? 2.258 4.153 -12.825 1.00 98.44 64 TYR A CA 1
ATOM 491 C C . TYR A 1 64 ? 2.863 5.135 -11.811 1.00 98.44 64 TYR A C 1
ATOM 493 O O . TYR A 1 64 ? 2.126 5.725 -11.016 1.00 98.44 64 TYR A O 1
ATOM 501 N N . GLY A 1 65 ? 4.181 5.318 -11.850 1.00 97.94 65 GLY A N 1
ATOM 502 C CA . GLY A 1 65 ? 4.923 6.322 -11.085 1.00 97.94 65 GLY A CA 1
ATOM 503 C C . GLY A 1 65 ? 5.412 7.490 -11.947 1.00 97.94 65 GLY A C 1
ATOM 504 O O . GLY A 1 65 ? 4.728 7.897 -12.890 1.00 97.94 65 GLY A O 1
ATOM 505 N N . ASN A 1 66 ? 6.560 8.075 -11.608 1.00 97.19 66 ASN A N 1
ATOM 506 C CA . ASN A 1 66 ? 7.178 9.157 -12.379 1.00 97.19 66 ASN A CA 1
ATOM 507 C C . ASN A 1 66 ? 8.281 8.712 -13.352 1.00 97.19 66 ASN A C 1
ATOM 509 O O . ASN A 1 66 ? 8.567 9.471 -14.279 1.00 97.19 66 ASN A O 1
ATOM 513 N N . HIS A 1 67 ? 8.829 7.502 -13.215 1.00 96.56 67 HIS A N 1
ATOM 514 C CA . HIS A 1 67 ? 9.813 6.912 -14.131 1.00 96.56 67 HIS A CA 1
ATOM 515 C C . HIS A 1 67 ? 9.209 5.758 -14.929 1.00 96.56 67 HIS A C 1
ATOM 517 O O . HIS A 1 67 ? 9.261 4.589 -14.538 1.00 96.56 67 HIS A O 1
ATOM 523 N N . GLU A 1 68 ? 8.599 6.094 -16.066 1.00 97.50 68 GLU A N 1
ATOM 524 C CA . GLU A 1 68 ? 7.750 5.165 -16.809 1.00 97.50 68 GLU A CA 1
ATOM 525 C C . GLU A 1 68 ? 7.919 5.293 -18.319 1.00 97.50 68 GLU A C 1
ATOM 527 O O . GLU A 1 68 ? 7.937 6.390 -18.880 1.00 97.50 68 GLU A O 1
ATOM 532 N N . ASN A 1 69 ? 7.896 4.151 -19.006 1.00 97.44 69 ASN A N 1
ATOM 533 C CA . ASN A 1 69 ? 7.571 4.120 -20.425 1.00 97.44 69 ASN A CA 1
ATOM 534 C C . ASN A 1 69 ? 6.044 4.178 -20.602 1.00 97.44 69 ASN A C 1
ATOM 536 O O . ASN A 1 69 ? 5.368 3.147 -20.686 1.00 97.44 69 ASN A O 1
ATOM 540 N N . PHE A 1 70 ? 5.485 5.391 -20.654 1.00 97.00 70 PHE A N 1
ATOM 541 C CA . PHE A 1 70 ? 4.036 5.603 -20.759 1.00 97.00 70 PHE A CA 1
ATOM 542 C C . PHE A 1 70 ? 3.355 4.845 -21.909 1.00 97.00 70 PHE A C 1
ATOM 544 O O . PHE A 1 70 ? 2.326 4.206 -21.661 1.00 97.00 70 PHE A O 1
ATOM 551 N N . PRO A 1 71 ? 3.893 4.850 -23.146 1.00 96.62 71 PRO A N 1
ATOM 552 C CA . PRO A 1 71 ? 3.372 4.014 -24.225 1.00 96.62 71 PRO A CA 1
ATOM 553 C C . PRO A 1 71 ? 3.236 2.527 -23.869 1.00 96.62 71 PRO A C 1
ATOM 555 O O . PRO A 1 71 ? 2.284 1.892 -24.318 1.00 96.62 71 PRO A O 1
ATOM 558 N N . ALA A 1 72 ? 4.149 1.976 -23.063 1.00 96.75 72 ALA A N 1
ATOM 559 C CA . ALA A 1 72 ? 4.116 0.572 -22.665 1.00 96.75 72 ALA A CA 1
ATOM 560 C C . ALA A 1 72 ? 3.140 0.298 -21.507 1.00 96.75 72 ALA A C 1
ATOM 562 O O . ALA A 1 72 ? 2.372 -0.660 -21.569 1.00 96.75 72 ALA A O 1
ATOM 563 N N . VAL A 1 73 ? 3.142 1.136 -20.465 1.00 96.69 73 VAL A N 1
ATOM 564 C CA . VAL A 1 73 ? 2.433 0.855 -19.199 1.00 96.69 73 VAL A CA 1
ATOM 565 C C . VAL A 1 73 ? 0.935 1.196 -19.231 1.00 96.69 73 VAL A C 1
ATOM 567 O O . VAL A 1 73 ? 0.140 0.571 -18.528 1.00 96.69 73 VAL A O 1
ATOM 570 N N . ARG A 1 74 ? 0.505 2.147 -20.077 1.00 92.88 74 ARG A N 1
ATOM 571 C CA . ARG A 1 74 ? -0.872 2.698 -20.099 1.00 92.88 74 ARG A CA 1
ATOM 572 C C . ARG A 1 74 ? -1.987 1.653 -20.218 1.00 92.88 74 ARG A C 1
ATOM 574 O O . ARG A 1 74 ? -3.069 1.869 -19.681 1.00 92.88 74 ARG A O 1
ATOM 581 N N . SER A 1 75 ? -1.743 0.545 -20.912 1.00 93.19 75 SER A N 1
ATOM 582 C CA . SER A 1 75 ? -2.743 -0.516 -21.117 1.00 93.19 75 SER A CA 1
ATOM 583 C C . SER A 1 75 ? -2.892 -1.469 -19.925 1.00 93.19 75 SER A C 1
ATOM 585 O O . SER A 1 75 ? -3.808 -2.287 -19.923 1.00 93.19 75 SER A O 1
ATOM 587 N N . PHE A 1 76 ? -2.004 -1.381 -18.931 1.00 96.19 76 PHE A N 1
ATOM 588 C CA . PHE A 1 76 ? -1.935 -2.312 -17.800 1.00 96.19 76 PHE A CA 1
ATOM 589 C C . PHE A 1 76 ? -2.327 -1.675 -16.462 1.00 96.19 76 PHE A C 1
ATOM 591 O O . PHE A 1 76 ? -2.583 -2.393 -15.495 1.00 96.19 76 PHE A O 1
ATOM 598 N N . VAL A 1 77 ? -2.373 -0.343 -16.391 1.00 97.44 77 VAL A N 1
ATOM 599 C CA . VAL A 1 77 ? -2.643 0.381 -15.144 1.00 97.44 77 VAL A CA 1
ATOM 600 C C . VAL A 1 77 ? -4.126 0.451 -14.808 1.00 97.44 77 VAL A C 1
ATOM 602 O O . VAL A 1 77 ? -4.989 0.545 -15.683 1.00 97.44 77 VAL A O 1
ATOM 605 N N . LEU A 1 78 ? -4.419 0.479 -13.510 1.00 97.44 78 LEU A N 1
ATOM 606 C CA . LEU A 1 78 ? -5.735 0.852 -13.007 1.00 97.44 78 LEU A CA 1
ATOM 607 C C . LEU A 1 78 ? -6.059 2.298 -13.379 1.00 97.44 78 LEU A C 1
ATOM 609 O O . LEU A 1 78 ? -5.190 3.171 -13.358 1.00 97.44 78 LEU A O 1
ATOM 613 N N . ARG A 1 79 ? -7.332 2.597 -13.642 1.00 97.38 79 ARG A N 1
ATOM 614 C CA . ARG A 1 79 ? -7.776 3.995 -13.716 1.00 97.38 79 ARG A CA 1
ATOM 615 C C . ARG A 1 79 ? -7.826 4.595 -12.316 1.00 97.38 79 ARG A C 1
ATOM 617 O O . ARG A 1 79 ? -8.110 3.902 -11.344 1.00 97.38 79 ARG A O 1
ATOM 624 N N . ASP A 1 80 ? -7.626 5.906 -12.211 1.00 97.94 80 ASP A N 1
ATOM 625 C CA . ASP A 1 80 ? -7.654 6.569 -10.904 1.00 97.94 80 ASP A CA 1
ATOM 626 C C . ASP A 1 80 ? -9.003 6.376 -10.202 1.00 97.94 80 ASP A C 1
ATOM 628 O O . ASP A 1 80 ? -10.057 6.787 -10.703 1.00 97.94 80 ASP A O 1
ATOM 632 N N . GLY A 1 81 ? -8.953 5.794 -9.005 1.00 97.12 81 GLY A N 1
ATOM 633 C CA . GLY A 1 81 ? -10.132 5.500 -8.198 1.00 97.12 81 GLY A CA 1
ATOM 634 C C . GLY A 1 81 ? -10.894 4.242 -8.616 1.00 97.12 81 GLY A C 1
ATOM 635 O O . GLY A 1 81 ? -11.962 3.977 -8.067 1.00 97.12 81 GLY A O 1
ATOM 636 N N . GLU A 1 82 ? -10.379 3.474 -9.577 1.00 97.69 82 GLU A N 1
ATOM 637 C CA . GLU A 1 82 ? -10.908 2.158 -9.917 1.00 97.69 82 GLU A CA 1
ATOM 638 C C . GLU A 1 82 ? -10.670 1.173 -8.773 1.00 97.69 82 GLU A C 1
ATOM 640 O O . GLU A 1 82 ? -9.599 1.153 -8.169 1.00 97.69 82 GLU A O 1
ATOM 645 N N . VAL A 1 83 ? -11.686 0.356 -8.486 1.00 98.12 83 VAL A N 1
ATOM 646 C CA . VAL A 1 83 ? -11.620 -0.722 -7.499 1.00 98.12 83 VAL A CA 1
ATOM 647 C C . VAL A 1 83 ? -11.741 -2.043 -8.243 1.00 98.12 83 VAL A C 1
ATOM 649 O O . VAL A 1 83 ? -12.714 -2.257 -8.965 1.00 98.12 83 VAL A O 1
ATOM 652 N N . VAL A 1 84 ? -10.778 -2.936 -8.043 1.00 98.00 84 VAL A N 1
ATOM 653 C CA . VAL A 1 84 ? -10.768 -4.284 -8.617 1.00 98.00 84 VAL A CA 1
ATOM 654 C C . VAL A 1 84 ? -10.742 -5.335 -7.516 1.00 98.00 84 VAL A C 1
ATOM 656 O O . VAL A 1 84 ? -10.190 -5.114 -6.440 1.00 98.00 84 VAL A O 1
ATOM 659 N N . GLU A 1 85 ? -11.314 -6.502 -7.797 1.00 96.94 85 GLU A N 1
ATOM 660 C CA . GLU A 1 85 ? -11.204 -7.673 -6.927 1.00 96.94 85 GLU A CA 1
ATOM 661 C C . GLU A 1 85 ? -10.165 -8.641 -7.486 1.00 96.94 85 GLU A C 1
ATOM 663 O O . GLU A 1 85 ? -10.330 -9.162 -8.594 1.00 96.94 85 GLU A O 1
ATOM 668 N N . ALA A 1 86 ? -9.086 -8.876 -6.740 1.00 94.12 86 ALA A N 1
ATOM 669 C CA . ALA A 1 86 ? -7.997 -9.765 -7.133 1.00 94.12 86 ALA A CA 1
ATOM 670 C C . ALA A 1 86 ? -7.428 -10.491 -5.907 1.00 94.12 86 ALA A C 1
ATOM 672 O O . ALA A 1 86 ? -7.222 -9.883 -4.860 1.00 94.12 86 ALA A O 1
ATOM 673 N N . GLY A 1 87 ? -7.201 -11.806 -6.014 1.00 89.19 87 GLY A N 1
ATOM 674 C CA . GLY A 1 87 ? -6.629 -12.607 -4.921 1.00 89.19 87 GLY A CA 1
ATOM 675 C C . GLY A 1 87 ? -7.482 -12.650 -3.645 1.00 89.19 87 GLY A C 1
ATOM 676 O O . GLY A 1 87 ? -6.950 -12.927 -2.576 1.00 89.19 87 GLY A O 1
ATOM 677 N N . GLY A 1 88 ? -8.782 -12.337 -3.739 1.00 90.56 88 GLY A N 1
ATOM 678 C CA . GLY A 1 88 ? -9.684 -12.202 -2.589 1.00 90.56 88 GLY A CA 1
ATOM 679 C C . GLY A 1 88 ? -9.651 -10.834 -1.894 1.00 90.56 88 GLY A C 1
ATOM 680 O O . GLY A 1 88 ? -10.256 -10.693 -0.835 1.00 90.56 88 GLY A O 1
ATOM 681 N N . PHE A 1 89 ? -8.976 -9.836 -2.472 1.00 94.62 89 PHE A N 1
ATOM 682 C CA . PHE A 1 89 ? -8.862 -8.483 -1.925 1.00 94.62 89 PHE A CA 1
ATOM 683 C C . PHE A 1 89 ? -9.535 -7.461 -2.833 1.00 94.62 89 PHE A C 1
ATOM 685 O O . PHE A 1 89 ? -9.482 -7.571 -4.061 1.00 94.62 89 PHE A O 1
ATOM 692 N N . ARG A 1 90 ? -10.104 -6.422 -2.219 1.00 97.50 90 ARG A N 1
ATOM 693 C CA . ARG A 1 90 ? -10.543 -5.206 -2.906 1.00 97.50 90 ARG A CA 1
ATOM 694 C C . ARG A 1 90 ? -9.363 -4.245 -2.971 1.00 97.50 90 ARG A C 1
ATOM 696 O O . ARG A 1 90 ? -8.893 -3.778 -1.934 1.00 97.50 90 ARG A O 1
ATOM 703 N N . ILE A 1 91 ? -8.887 -3.973 -4.180 1.00 98.44 91 ILE A N 1
ATOM 704 C CA . ILE A 1 91 ? -7.682 -3.184 -4.442 1.00 98.44 91 ILE A CA 1
ATOM 705 C C . ILE A 1 91 ? -8.077 -1.943 -5.232 1.00 98.44 91 ILE A C 1
ATOM 707 O O . ILE A 1 91 ? -8.778 -2.052 -6.236 1.00 98.44 91 ILE A O 1
ATOM 711 N N . ALA A 1 92 ? -7.630 -0.772 -4.792 1.00 98.62 92 ALA A N 1
ATOM 712 C CA . ALA A 1 92 ? -7.800 0.476 -5.527 1.00 98.62 92 ALA A CA 1
ATOM 713 C C . ALA A 1 92 ? -6.472 1.203 -5.688 1.00 98.62 92 ALA A C 1
ATOM 715 O O . ALA A 1 92 ? -5.549 0.991 -4.902 1.00 98.62 92 ALA A O 1
ATOM 716 N N . GLY A 1 93 ? -6.389 2.103 -6.665 1.00 98.06 93 GLY A N 1
ATOM 717 C CA . GLY A 1 93 ? -5.192 2.913 -6.832 1.00 98.06 93 GLY A CA 1
ATOM 718 C C . GLY A 1 93 ? -5.415 4.262 -7.492 1.00 98.06 93 GLY A C 1
ATOM 719 O O . GLY A 1 93 ? -6.468 4.541 -8.074 1.00 98.06 93 GLY A O 1
ATOM 720 N N . VAL A 1 94 ? -4.406 5.115 -7.356 1.00 98.31 94 VAL A N 1
ATOM 721 C CA . VAL A 1 94 ? -4.293 6.393 -8.063 1.00 98.31 94 VAL A CA 1
ATOM 722 C C . VAL A 1 94 ? -2.892 6.485 -8.641 1.00 98.31 94 VAL A C 1
ATOM 724 O O . VAL A 1 94 ? -1.916 6.181 -7.956 1.00 98.31 94 VAL A O 1
ATOM 727 N N . ASN A 1 95 ? -2.804 6.874 -9.908 1.00 98.31 95 ASN A N 1
ATOM 728 C CA . ASN A 1 95 ? -1.542 6.884 -10.621 1.00 98.31 95 ASN A CA 1
ATOM 729 C C . ASN A 1 95 ? -0.717 8.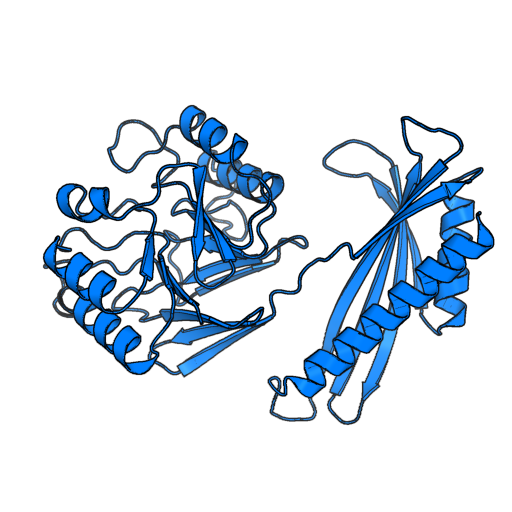142 -10.354 1.00 98.31 95 ASN A C 1
ATOM 731 O O . ASN A 1 95 ? -1.259 9.229 -10.130 1.00 98.31 95 ASN A O 1
ATOM 735 N N . GLY A 1 96 ? 0.596 7.985 -10.482 1.00 97.50 96 GLY A N 1
ATOM 736 C CA . GLY A 1 96 ? 1.554 9.070 -10.546 1.00 97.50 96 GLY A CA 1
ATOM 737 C C . GLY A 1 96 ? 1.767 9.813 -9.234 1.00 97.50 96 GLY A C 1
ATOM 738 O O . GLY A 1 96 ? 1.353 9.381 -8.152 1.00 97.50 96 GLY A O 1
ATOM 739 N N . LEU A 1 97 ? 2.417 10.965 -9.368 1.00 98.06 97 LEU A N 1
ATOM 740 C CA . LEU A 1 97 ? 2.610 11.933 -8.293 1.00 98.06 97 LEU A CA 1
ATOM 741 C C . LEU A 1 97 ? 1.490 12.974 -8.298 1.00 98.06 97 LEU A C 1
ATOM 743 O O . LEU A 1 97 ? 0.871 13.254 -9.331 1.00 98.06 97 LEU A O 1
ATOM 747 N N . VAL A 1 98 ? 1.233 13.584 -7.146 1.00 97.56 98 VAL A N 1
ATOM 748 C CA . VAL A 1 98 ? 0.301 14.708 -7.049 1.00 97.56 98 VAL A CA 1
ATOM 749 C C . VAL A 1 98 ? 1.033 15.979 -7.472 1.00 97.56 98 VAL A C 1
ATOM 751 O O . VAL A 1 98 ? 1.728 16.612 -6.690 1.00 97.56 98 VAL A O 1
ATOM 754 N N . CYS A 1 99 ? 0.885 16.354 -8.739 1.00 95.50 99 CYS A N 1
ATOM 755 C CA . CYS A 1 99 ? 1.561 17.511 -9.325 1.00 95.50 99 CYS A CA 1
ATOM 756 C C . CYS A 1 99 ? 0.797 18.056 -10.542 1.00 95.50 99 CYS A C 1
ATOM 758 O O . CYS A 1 99 ? -0.311 17.610 -10.853 1.00 95.50 99 CYS A O 1
ATOM 760 N N . GLY A 1 100 ? 1.354 19.056 -11.230 1.00 91.44 100 GLY A N 1
ATOM 761 C CA . GLY A 1 100 ? 0.768 19.649 -12.433 1.00 91.44 100 GLY A CA 1
ATOM 762 C C . GLY A 1 100 ? 1.707 19.596 -13.637 1.00 91.44 100 GLY A C 1
ATOM 763 O O . GLY A 1 100 ? 2.912 19.757 -13.497 1.00 91.44 100 GLY A O 1
ATOM 764 N N . GLY A 1 101 ? 1.138 19.429 -14.833 1.00 85.31 101 GLY A N 1
ATOM 765 C CA . GLY A 1 101 ? 1.819 19.724 -16.100 1.00 85.31 101 GLY A CA 1
ATOM 766 C C . GLY A 1 101 ? 2.597 18.581 -16.757 1.00 85.31 101 GLY A C 1
ATOM 767 O O . GLY A 1 101 ? 2.839 18.672 -17.957 1.00 85.31 101 GLY A O 1
ATOM 768 N N . ALA A 1 102 ? 2.930 17.505 -16.040 1.00 91.50 102 ALA A N 1
ATOM 769 C CA . ALA A 1 102 ? 3.604 16.340 -16.619 1.00 91.50 102 ALA A CA 1
ATOM 770 C C . ALA A 1 102 ? 2.659 15.145 -16.821 1.00 91.50 102 ALA A C 1
ATOM 772 O O . ALA A 1 102 ? 1.600 15.050 -16.202 1.00 91.50 102 ALA A O 1
ATOM 773 N N . GLU A 1 103 ? 3.057 14.210 -17.684 1.00 92.31 103 GLU A N 1
ATOM 774 C CA . GLU A 1 103 ? 2.282 12.998 -17.973 1.00 92.31 103 GLU A CA 1
ATOM 775 C C . GLU A 1 103 ? 2.122 12.090 -16.742 1.00 92.31 103 GLU A C 1
ATOM 777 O O . GLU A 1 103 ? 1.043 11.546 -16.512 1.00 92.31 103 GLU A O 1
ATOM 782 N N . HIS A 1 104 ? 3.154 12.016 -15.898 1.00 93.25 104 HIS A N 1
ATOM 783 C CA . HIS A 1 104 ? 3.121 11.301 -14.621 1.00 93.25 104 HIS A CA 1
ATOM 784 C C . HIS A 1 104 ? 2.325 12.024 -13.523 1.00 93.25 104 HIS A C 1
ATOM 786 O O . HIS A 1 104 ? 2.210 11.507 -12.414 1.00 93.25 104 HIS A O 1
ATOM 792 N N . CYS A 1 105 ? 1.802 13.227 -13.777 1.00 95.75 105 CYS A N 1
ATOM 793 C CA . CYS A 1 105 ? 1.116 14.004 -12.755 1.00 95.75 105 CYS A CA 1
ATOM 794 C C . CYS A 1 105 ? -0.383 13.714 -12.708 1.00 95.75 105 CYS A C 1
ATOM 796 O O . CYS A 1 105 ? -1.101 13.801 -13.709 1.00 95.75 105 CYS A O 1
ATOM 798 N N . THR A 1 106 ? -0.886 13.526 -11.494 1.00 96.75 106 THR A N 1
ATOM 799 C CA . THR A 1 106 ? -2.307 13.607 -11.170 1.00 96.75 106 THR A CA 1
ATOM 800 C C . THR A 1 106 ? -2.579 14.938 -10.465 1.00 96.75 106 THR A C 1
ATOM 802 O O . THR A 1 106 ? -2.264 15.083 -9.285 1.00 96.75 106 THR A O 1
ATOM 805 N N . PRO A 1 107 ? -3.225 15.917 -11.133 1.00 97.25 107 PRO A N 1
ATOM 806 C CA . PRO A 1 107 ? -3.523 17.207 -10.517 1.00 97.25 107 PRO A CA 1
ATOM 807 C C . PRO A 1 107 ? -4.319 17.063 -9.213 1.00 97.25 107 PRO A C 1
ATOM 809 O O . PRO A 1 107 ? -5.249 16.246 -9.181 1.00 97.25 107 PRO A O 1
ATOM 812 N N . PRO A 1 108 ? -4.076 17.898 -8.182 1.00 97.50 108 PRO A N 1
ATOM 813 C CA . PRO A 1 108 ? -4.730 17.783 -6.872 1.00 97.50 108 PRO A CA 1
ATOM 814 C C . PRO A 1 108 ? -6.259 17.641 -6.936 1.00 97.50 108 PRO A C 1
ATOM 816 O O . PRO A 1 108 ? -6.862 16.819 -6.246 1.00 97.50 108 PRO A O 1
ATOM 819 N N . GLY A 1 109 ? -6.916 18.389 -7.830 1.00 96.94 109 GLY A N 1
ATOM 820 C CA . GLY A 1 109 ? -8.363 18.289 -8.034 1.00 96.94 109 GLY A CA 1
ATOM 821 C C . GLY A 1 109 ? -8.818 16.948 -8.630 1.00 96.94 109 GLY A C 1
ATOM 822 O O . GLY A 1 109 ? -9.877 16.439 -8.261 1.00 96.94 109 GLY A O 1
ATOM 823 N N . ARG A 1 110 ? -8.033 16.355 -9.540 1.00 97.06 110 ARG A N 1
ATOM 824 C CA . ARG A 1 110 ? -8.292 15.014 -10.095 1.00 97.06 110 ARG A CA 1
ATOM 825 C C . ARG A 1 110 ? -8.044 13.945 -9.035 1.00 97.06 110 ARG A C 1
ATOM 827 O O . ARG A 1 110 ? -8.907 13.087 -8.864 1.00 97.06 110 ARG A O 1
ATOM 834 N N . PHE A 1 111 ? -6.950 14.065 -8.286 1.00 98.38 111 PHE A N 1
ATOM 835 C CA . PHE A 1 111 ? -6.613 13.182 -7.174 1.00 98.38 111 PHE A CA 1
ATOM 836 C C . PHE A 1 111 ? -7.750 13.129 -6.140 1.00 98.38 111 PHE A C 1
ATOM 838 O O . PHE A 1 111 ? -8.306 12.063 -5.877 1.00 98.38 111 PHE A O 1
ATOM 845 N N . ARG A 1 112 ? -8.219 14.290 -5.654 1.00 98.12 112 ARG A N 1
ATOM 846 C CA . ARG A 1 112 ? -9.353 14.378 -4.710 1.00 98.12 112 ARG A CA 1
ATOM 847 C C . ARG A 1 112 ? -10.627 13.719 -5.237 1.00 98.12 112 ARG A C 1
ATOM 849 O O . ARG A 1 112 ? -11.347 13.078 -4.468 1.00 98.12 112 ARG A O 1
ATOM 856 N N . ARG A 1 113 ? -10.933 13.877 -6.531 1.00 98.00 113 ARG A N 1
ATOM 857 C CA . ARG A 1 113 ? -12.107 13.248 -7.161 1.00 98.00 113 ARG A CA 1
ATOM 858 C C . ARG A 1 113 ? -11.971 11.731 -7.242 1.00 98.00 113 ARG A C 1
ATOM 860 O O . ARG A 1 113 ? -12.954 11.049 -6.971 1.00 98.00 113 ARG A O 1
ATOM 867 N N . ALA A 1 114 ? -10.791 11.225 -7.596 1.00 98.00 114 ALA A N 1
ATOM 868 C CA . ALA A 1 114 ? -10.511 9.793 -7.636 1.00 98.00 114 ALA A CA 1
ATOM 869 C C . ALA A 1 114 ? -10.651 9.171 -6.240 1.00 98.00 114 ALA A C 1
ATOM 871 O O . ALA A 1 114 ? -11.489 8.295 -6.041 1.00 98.00 114 ALA A O 1
ATOM 872 N N . VAL A 1 115 ? -9.946 9.726 -5.250 1.00 98.00 115 VAL A N 1
ATOM 873 C CA . VAL A 1 115 ? -10.006 9.302 -3.840 1.00 98.00 115 VAL A CA 1
ATOM 874 C C . VAL A 1 115 ? -11.432 9.338 -3.295 1.00 98.00 115 VAL A C 1
ATOM 876 O O . VAL A 1 115 ? -11.850 8.443 -2.572 1.00 98.00 115 VAL A O 1
ATOM 879 N N . SER A 1 116 ? -12.231 10.342 -3.664 1.00 95.81 116 SER A N 1
ATOM 880 C CA . SER A 1 116 ? -13.606 10.460 -3.163 1.00 95.81 116 SER A CA 1
ATOM 881 C C . SER A 1 116 ? -14.576 9.398 -3.676 1.00 95.81 116 SER A C 1
ATOM 883 O O . SER A 1 116 ? -15.660 9.277 -3.113 1.00 95.81 116 SER A O 1
ATOM 885 N N . ARG A 1 117 ? -14.209 8.648 -4.719 1.00 95.44 117 ARG A N 1
ATOM 886 C CA . ARG A 1 117 ? -14.993 7.516 -5.237 1.00 95.44 117 ARG A CA 1
ATOM 887 C C . ARG A 1 117 ? -14.574 6.185 -4.619 1.00 95.44 117 ARG A C 1
ATOM 889 O O . ARG A 1 117 ? -15.315 5.213 -4.730 1.00 95.44 117 ARG A O 1
ATOM 896 N N . ILE A 1 118 ? -13.408 6.143 -3.979 1.00 96.19 118 ILE A N 1
ATOM 897 C CA . ILE A 1 118 ? -12.892 4.944 -3.334 1.00 96.19 118 ILE A CA 1
ATOM 898 C C . ILE A 1 118 ? -13.599 4.792 -1.982 1.00 96.19 118 ILE A C 1
ATOM 900 O O . ILE A 1 118 ? -13.533 5.670 -1.123 1.00 96.19 118 ILE A O 1
ATOM 904 N N . GLY A 1 119 ? -14.326 3.685 -1.824 1.00 88.50 119 GLY A N 1
ATOM 905 C CA . GLY A 1 119 ? -14.901 3.272 -0.544 1.00 88.50 119 GLY A CA 1
ATOM 906 C C . GLY A 1 119 ? -13.888 2.513 0.317 1.00 88.50 119 GLY A C 1
ATOM 907 O O . GLY A 1 119 ? -12.685 2.590 0.100 1.00 88.50 119 GLY A O 1
ATOM 908 N N . SER A 1 120 ? -14.374 1.715 1.268 1.00 89.19 120 SER A N 1
ATOM 909 C CA . SER A 1 120 ? -13.500 0.807 2.022 1.00 89.19 120 SER A CA 1
ATOM 910 C C . SER A 1 120 ? -12.869 -0.224 1.080 1.00 89.19 120 SER A C 1
ATOM 912 O O . SER A 1 120 ? -13.593 -0.887 0.330 1.00 89.19 120 SER A O 1
ATOM 914 N N . VAL A 1 121 ? -11.544 -0.345 1.122 1.00 95.69 121 VAL A N 1
ATOM 915 C CA . VAL A 1 121 ? -10.739 -1.295 0.341 1.00 95.69 121 VAL A CA 1
ATOM 916 C C . VAL A 1 121 ? -9.719 -1.970 1.251 1.00 95.69 121 VAL A C 1
ATOM 918 O O . VAL A 1 121 ? -9.345 -1.422 2.289 1.00 95.69 121 VAL A O 1
ATOM 921 N N . ASP A 1 122 ? -9.264 -3.160 0.874 1.00 95.81 122 ASP A N 1
ATOM 922 C CA . ASP A 1 122 ? -8.223 -3.848 1.630 1.00 95.81 122 ASP A CA 1
ATOM 923 C C . ASP A 1 122 ? -6.851 -3.246 1.320 1.00 95.81 122 ASP A C 1
ATOM 925 O O . ASP A 1 122 ? -6.083 -2.949 2.235 1.00 95.81 122 ASP A O 1
ATOM 929 N N . LEU A 1 123 ? -6.562 -3.044 0.031 1.00 97.94 123 LEU A N 1
ATOM 930 C CA . LEU A 1 123 ? -5.312 -2.461 -0.440 1.00 97.94 123 LEU A CA 1
ATOM 931 C C . LEU A 1 123 ? -5.590 -1.159 -1.186 1.00 97.94 123 LEU A C 1
ATOM 933 O O . LEU A 1 123 ? -6.422 -1.111 -2.094 1.00 97.94 123 LEU A O 1
ATOM 937 N N . PHE A 1 124 ? -4.845 -0.119 -0.832 1.00 98.62 124 PHE A N 1
ATOM 938 C CA . PHE A 1 124 ? -4.745 1.091 -1.635 1.00 98.62 124 PHE A CA 1
ATOM 939 C C . PHE A 1 124 ? -3.322 1.235 -2.161 1.00 98.62 124 PHE A C 1
ATOM 941 O O . PHE A 1 124 ? -2.370 1.003 -1.421 1.00 98.62 124 PHE A O 1
ATOM 948 N N . VAL A 1 125 ? -3.174 1.598 -3.428 1.00 98.62 125 VAL A N 1
ATOM 949 C CA . VAL A 1 125 ? -1.881 1.649 -4.112 1.00 98.62 125 VAL A CA 1
ATOM 950 C C . VAL A 1 125 ? -1.690 3.030 -4.724 1.00 98.62 125 VAL A C 1
ATOM 952 O O . VAL A 1 125 ? -2.549 3.511 -5.464 1.00 98.62 125 VAL A O 1
ATOM 955 N N . SER A 1 126 ? -0.572 3.678 -4.428 1.00 98.44 126 SER A N 1
ATOM 956 C CA . SER A 1 126 ? -0.211 4.957 -5.044 1.00 98.44 126 SER A CA 1
ATOM 957 C C . SER A 1 126 ? 1.296 5.091 -5.136 1.00 98.44 126 SER A C 1
ATOM 959 O O . SER A 1 126 ? 2.012 4.571 -4.286 1.00 98.44 126 SER A O 1
ATOM 961 N N . HIS A 1 127 ? 1.775 5.836 -6.128 1.00 98.25 127 HIS A N 1
ATOM 962 C CA . HIS A 1 127 ? 3.192 6.174 -6.183 1.00 98.25 127 HIS A CA 1
ATOM 963 C C . HIS A 1 127 ? 3.522 7.358 -5.263 1.00 98.25 127 HIS A C 1
ATOM 965 O O . HI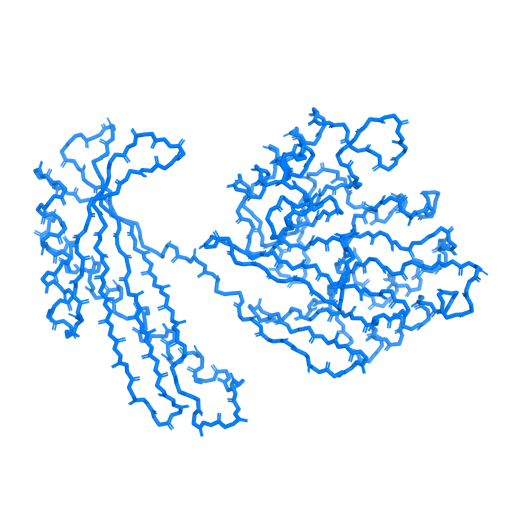S A 1 127 ? 4.494 7.298 -4.519 1.00 98.25 127 HIS A O 1
ATOM 971 N N . GLN A 1 128 ? 2.652 8.381 -5.222 1.00 98.12 128 GLN A N 1
ATOM 972 C CA . GLN A 1 128 ? 2.767 9.496 -4.275 1.00 98.12 128 GLN A CA 1
ATOM 973 C C . GLN A 1 128 ? 2.878 8.989 -2.819 1.00 98.12 128 GLN A C 1
ATOM 975 O O . GLN A 1 128 ? 1.966 8.285 -2.357 1.00 98.12 128 GLN A O 1
ATOM 980 N N . PRO A 1 129 ? 3.933 9.378 -2.082 1.00 97.06 129 PRO A N 1
ATOM 981 C CA . PRO A 1 129 ? 4.074 9.072 -0.664 1.00 97.06 129 PRO A CA 1
ATOM 982 C C . PRO A 1 129 ? 3.231 10.005 0.226 1.00 97.06 129 PRO A C 1
ATOM 984 O O . PRO A 1 129 ? 3.001 11.162 -0.139 1.00 97.06 129 PRO A O 1
ATOM 987 N N . PRO A 1 130 ? 2.753 9.519 1.388 1.00 96.81 130 PRO A N 1
ATOM 988 C CA . PRO A 1 130 ? 2.187 10.359 2.448 1.00 96.81 130 PRO A CA 1
ATOM 989 C C . PRO A 1 130 ? 3.280 11.144 3.188 1.00 96.81 130 PRO A C 1
ATOM 991 O O . PRO A 1 130 ? 4.451 10.797 3.094 1.00 96.81 130 PRO A O 1
ATOM 994 N N . SER A 1 131 ? 2.908 12.153 3.980 1.00 91.50 131 SER A N 1
ATOM 995 C CA . SER A 1 131 ? 3.865 12.940 4.779 1.00 91.50 131 SER A CA 1
ATOM 996 C C . SER A 1 131 ? 4.549 12.087 5.850 1.00 91.50 131 SER A C 1
ATOM 998 O O . SER A 1 131 ? 5.764 12.088 5.971 1.00 91.50 131 SER A O 1
ATOM 1000 N N . ALA A 1 132 ? 3.792 11.299 6.617 1.00 85.94 132 ALA A N 1
ATOM 1001 C CA . ALA A 1 132 ? 4.367 10.350 7.573 1.00 85.94 132 ALA A CA 1
ATOM 1002 C C . ALA A 1 132 ? 4.562 8.971 6.913 1.00 85.94 132 ALA A C 1
ATOM 1004 O O . ALA A 1 132 ? 3.638 8.497 6.249 1.00 85.94 132 ALA A O 1
ATOM 1005 N N . PRO A 1 133 ? 5.699 8.281 7.124 1.00 90.00 133 PRO A N 1
ATOM 1006 C CA . PRO A 1 133 ? 6.721 8.531 8.148 1.00 90.00 133 PRO A CA 1
ATOM 1007 C C . PRO A 1 133 ? 7.965 9.292 7.646 1.00 90.00 133 PRO A C 1
ATOM 1009 O O . PRO A 1 133 ? 9.054 8.997 8.127 1.00 90.00 133 PRO A O 1
ATOM 1012 N N . TYR A 1 134 ? 7.845 10.194 6.670 1.00 86.62 134 TYR A N 1
ATOM 1013 C CA . TYR A 1 134 ? 8.980 10.813 5.973 1.00 86.62 134 TYR A CA 1
ATOM 1014 C C . TYR A 1 134 ? 9.187 12.267 6.434 1.00 86.62 134 TYR A C 1
ATOM 1016 O O . TYR A 1 134 ? 8.494 13.160 5.944 1.00 86.62 134 TYR A O 1
ATOM 1024 N N . PRO A 1 135 ? 10.117 12.552 7.369 1.00 84.00 135 PRO A N 1
ATOM 1025 C CA . PRO A 1 135 ? 10.339 13.916 7.859 1.00 84.00 135 PRO A CA 1
ATOM 1026 C C . PRO A 1 135 ? 10.710 14.905 6.748 1.00 84.00 135 PRO A C 1
ATOM 1028 O O . PRO A 1 135 ? 10.413 16.089 6.842 1.00 84.00 135 PRO A O 1
ATOM 1031 N N . GLU A 1 136 ? 11.335 14.426 5.672 1.00 85.00 136 GLU A N 1
ATOM 1032 C CA . GLU A 1 136 ? 11.682 15.223 4.497 1.00 85.00 136 GLU A CA 1
ATOM 1033 C C . GLU A 1 136 ? 10.468 15.724 3.697 1.00 85.00 136 GLU A C 1
ATOM 1035 O O . GLU A 1 136 ? 10.620 16.627 2.878 1.00 85.00 136 GLU A O 1
ATOM 1040 N N . LEU A 1 137 ? 9.279 15.161 3.937 1.00 88.25 137 LEU A N 1
ATOM 1041 C CA . LEU A 1 137 ? 8.013 15.564 3.317 1.00 88.25 137 LEU A CA 1
ATOM 1042 C C . LEU A 1 137 ? 7.133 16.405 4.257 1.00 88.25 137 LEU A C 1
ATOM 1044 O O . LEU A 1 137 ? 5.950 16.622 3.978 1.00 88.25 137 LEU A O 1
ATOM 1048 N N . GLU A 1 138 ? 7.666 16.858 5.394 1.00 82.94 138 GLU A N 1
ATOM 1049 C CA . GLU A 1 138 ? 6.939 17.744 6.300 1.00 82.94 138 GLU A CA 1
ATOM 1050 C C . GLU A 1 138 ? 6.643 19.092 5.616 1.00 82.94 138 GLU A C 1
ATOM 1052 O O . GLU A 1 138 ? 7.543 19.771 5.123 1.00 82.94 138 GLU A O 1
ATOM 1057 N N . GLY A 1 139 ? 5.362 19.473 5.572 1.00 81.94 139 GLY A N 1
ATOM 1058 C CA . GLY A 1 139 ? 4.890 20.683 4.892 1.00 81.94 139 GLY A CA 1
ATOM 1059 C C . GLY A 1 139 ? 4.765 20.569 3.367 1.00 81.94 139 GLY A C 1
ATOM 1060 O O . GLY A 1 139 ? 4.446 21.565 2.717 1.00 81.94 139 GLY A O 1
ATOM 1061 N N . ASP A 1 140 ? 4.995 19.389 2.779 1.00 94.50 140 ASP A N 1
ATOM 1062 C CA . ASP A 1 140 ? 4.746 19.154 1.356 1.00 94.50 140 ASP A CA 1
ATOM 1063 C C . ASP A 1 140 ? 3.243 18.951 1.083 1.00 94.50 140 ASP A C 1
ATOM 1065 O O . ASP A 1 140 ? 2.620 17.999 1.562 1.00 94.50 140 ASP A O 1
ATOM 1069 N N . GLU A 1 141 ? 2.645 19.837 0.280 1.00 95.56 141 GLU A N 1
ATOM 1070 C CA . GLU A 1 141 ? 1.198 19.836 0.008 1.00 95.56 141 GLU A CA 1
ATOM 1071 C C . GLU A 1 141 ? 0.705 18.542 -0.668 1.00 95.56 141 GLU A C 1
ATOM 1073 O O . GLU A 1 141 ? -0.434 18.107 -0.453 1.00 95.56 141 GLU A O 1
ATOM 1078 N N . ALA A 1 142 ? 1.537 17.921 -1.510 1.00 97.00 142 ALA A N 1
ATOM 1079 C CA . ALA A 1 142 ? 1.200 16.690 -2.215 1.00 97.00 142 ALA A CA 1
ATOM 1080 C C . ALA A 1 142 ? 1.197 15.491 -1.255 1.00 97.00 142 ALA A C 1
ATOM 1082 O O . ALA A 1 142 ? 0.264 14.677 -1.278 1.00 97.00 142 ALA A O 1
ATOM 1083 N N . ALA A 1 143 ? 2.188 15.422 -0.368 1.00 96.75 143 ALA A N 1
ATOM 1084 C CA . ALA A 1 143 ? 2.290 14.430 0.690 1.00 96.75 143 ALA A CA 1
ATOM 1085 C C . ALA A 1 143 ? 1.176 14.591 1.736 1.00 96.75 143 ALA A C 1
ATOM 1087 O O . ALA A 1 143 ? 0.577 13.598 2.161 1.00 96.75 143 ALA A O 1
ATOM 1088 N N . GLU A 1 144 ? 0.809 15.824 2.093 1.00 95.69 144 GLU A N 1
ATOM 1089 C CA . GLU A 1 144 ? -0.323 16.096 2.987 1.00 95.69 144 GLU A CA 1
ATOM 1090 C C . GLU A 1 144 ? -1.648 15.664 2.356 1.00 95.69 144 GLU A C 1
ATOM 1092 O O . GLU A 1 144 ? -2.494 15.041 3.006 1.00 95.69 144 GLU A O 1
ATOM 1097 N N . LEU A 1 145 ? -1.825 15.924 1.057 1.00 97.62 145 LEU A N 1
ATOM 1098 C CA . LEU A 1 145 ? -3.012 15.477 0.339 1.00 97.62 145 LEU A CA 1
ATOM 1099 C C . LEU A 1 145 ? -3.093 13.947 0.262 1.00 97.62 145 LEU A C 1
ATOM 1101 O O . LEU A 1 145 ? -4.188 13.379 0.340 1.00 97.62 145 LEU A O 1
ATOM 1105 N N . MET A 1 146 ? -1.952 13.277 0.129 1.00 98.19 146 MET A N 1
ATOM 1106 C CA . MET A 1 146 ? -1.873 11.824 0.186 1.00 98.19 146 MET A CA 1
ATOM 1107 C C . MET A 1 146 ? -2.201 11.297 1.591 1.00 98.19 146 MET A C 1
ATOM 1109 O O . MET A 1 146 ? -2.985 10.355 1.716 1.00 98.19 146 MET A O 1
ATOM 1113 N N . THR A 1 147 ? -1.709 11.946 2.651 1.00 96.62 147 THR A N 1
ATOM 1114 C CA . THR A 1 147 ? -2.077 11.640 4.046 1.00 96.62 147 THR A CA 1
ATOM 1115 C C . THR A 1 147 ? -3.589 11.756 4.260 1.00 96.62 147 THR A C 1
ATOM 1117 O O . THR A 1 147 ? -4.219 10.822 4.757 1.00 96.62 147 THR A O 1
ATOM 1120 N N . TRP A 1 148 ? -4.213 12.835 3.776 1.00 95.94 148 TRP A N 1
ATOM 1121 C CA . TRP A 1 148 ? -5.673 12.991 3.796 1.00 95.94 148 TRP A CA 1
ATOM 1122 C C . TRP A 1 148 ? -6.399 11.849 3.067 1.00 95.94 148 TRP A C 1
ATOM 1124 O O . TRP A 1 148 ? -7.436 11.362 3.529 1.00 95.94 148 TRP A O 1
ATOM 1134 N N . ALA A 1 149 ? -5.878 11.400 1.921 1.00 97.62 149 ALA A N 1
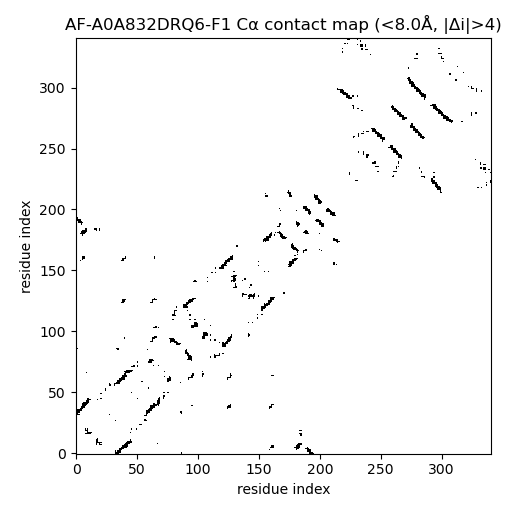ATOM 1135 C CA . ALA A 1 149 ? -6.479 10.296 1.178 1.00 97.62 149 ALA A CA 1
ATOM 1136 C C . ALA A 1 149 ? -6.437 8.986 1.970 1.00 97.62 149 ALA A C 1
ATOM 1138 O O . ALA A 1 149 ? -7.436 8.266 2.017 1.00 97.62 149 ALA A O 1
ATOM 1139 N N . LEU A 1 150 ? -5.312 8.712 2.629 1.00 96.38 150 LEU A N 1
ATOM 1140 C CA . LEU A 1 150 ? -5.135 7.563 3.507 1.00 96.38 150 LEU A CA 1
ATOM 1141 C C . LEU A 1 150 ? -6.122 7.580 4.679 1.00 96.38 150 LEU A C 1
ATOM 1143 O O . LEU A 1 150 ? -6.830 6.596 4.891 1.00 96.38 150 LEU A O 1
ATOM 1147 N N . GLU A 1 151 ? -6.262 8.711 5.369 1.00 91.88 151 GLU A N 1
ATOM 1148 C CA . GLU A 1 151 ? -7.210 8.867 6.480 1.00 91.88 151 GLU A CA 1
ATOM 1149 C C . GLU A 1 151 ? -8.675 8.734 6.059 1.00 91.88 151 GLU A C 1
ATOM 1151 O O . GLU A 1 151 ? -9.515 8.276 6.844 1.00 91.88 151 GLU A O 1
ATOM 1156 N N . LYS A 1 152 ? -8.987 9.145 4.826 1.00 92.94 152 LYS A N 1
ATOM 1157 C CA . LYS A 1 152 ? -10.324 9.040 4.244 1.00 92.94 152 LYS A CA 1
ATOM 1158 C C . LYS A 1 152 ? -10.666 7.609 3.838 1.00 92.94 152 LYS A C 1
ATOM 1160 O O . LYS A 1 152 ? -11.764 7.146 4.138 1.00 92.94 152 LYS A O 1
ATOM 1165 N N . ILE A 1 153 ? -9.765 6.940 3.119 1.00 95.44 153 ILE A N 1
ATOM 1166 C CA . ILE A 1 153 ? -9.998 5.590 2.584 1.00 95.44 153 ILE A CA 1
ATOM 1167 C C . ILE A 1 153 ? -9.900 4.548 3.703 1.00 95.44 153 ILE A C 1
ATOM 1169 O O . ILE A 1 153 ? -10.667 3.584 3.721 1.00 95.44 153 ILE A O 1
ATOM 1173 N N . ARG A 1 154 ? -8.964 4.752 4.636 1.00 94.12 154 ARG A N 1
ATOM 1174 C CA . ARG A 1 154 ? -8.573 3.809 5.689 1.00 94.12 154 ARG A CA 1
ATOM 1175 C C . ARG A 1 154 ? -8.322 2.391 5.165 1.00 94.12 154 ARG A C 1
ATOM 1177 O O . ARG A 1 154 ? -8.973 1.451 5.629 1.00 94.12 154 ARG A O 1
ATOM 1184 N N . PRO A 1 155 ? -7.427 2.217 4.171 1.00 95.50 155 PRO A N 1
ATOM 1185 C CA . PRO A 1 155 ? -7.094 0.887 3.685 1.00 95.50 155 PRO A CA 1
ATOM 1186 C C . PRO A 1 155 ? -6.434 0.070 4.798 1.00 95.50 155 PRO A C 1
ATOM 1188 O O . PRO A 1 155 ? -5.736 0.616 5.655 1.00 95.50 155 PRO A O 1
ATOM 1191 N N . ARG A 1 156 ? -6.587 -1.256 4.758 1.00 91.19 156 ARG A N 1
ATOM 1192 C CA . ARG A 1 156 ? -5.840 -2.132 5.675 1.00 91.19 156 ARG A CA 1
ATOM 1193 C C . ARG A 1 156 ? -4.337 -2.028 5.428 1.00 91.19 156 ARG A C 1
ATOM 1195 O O . ARG A 1 156 ? -3.553 -2.006 6.377 1.00 91.19 156 ARG A O 1
ATOM 1202 N N . LEU A 1 157 ? -3.957 -1.944 4.155 1.00 97.12 157 LEU A N 1
ATOM 1203 C CA . LEU A 1 157 ? -2.593 -1.706 3.709 1.00 97.12 157 LEU A CA 1
ATOM 1204 C C . LEU A 1 157 ? -2.575 -0.675 2.577 1.00 97.12 157 LEU A C 1
ATOM 1206 O O . LEU A 1 157 ? -3.244 -0.833 1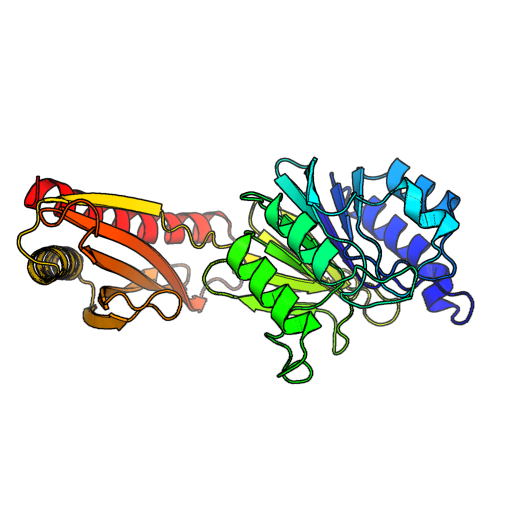.559 1.00 97.12 157 LEU A O 1
ATOM 1210 N N . HIS A 1 158 ? -1.767 0.361 2.738 1.00 98.19 158 HIS A N 1
ATOM 1211 C CA . HIS A 1 158 ? -1.320 1.227 1.661 1.00 98.19 158 HIS A CA 1
ATOM 1212 C C . HIS A 1 158 ? 0.037 0.740 1.154 1.00 98.19 158 HIS A C 1
ATOM 1214 O O . HIS A 1 158 ? 0.985 0.654 1.934 1.00 98.19 158 HIS A O 1
ATOM 1220 N N . LEU A 1 159 ? 0.118 0.423 -0.138 1.00 98.62 159 LEU A N 1
ATOM 1221 C CA . LEU A 1 159 ? 1.373 0.180 -0.842 1.00 98.62 159 LEU A CA 1
ATOM 1222 C C . LEU A 1 159 ? 1.814 1.479 -1.534 1.00 98.62 159 LEU A C 1
ATOM 1224 O O . LEU A 1 159 ? 1.104 1.975 -2.412 1.00 98.62 159 LEU A O 1
ATOM 1228 N N . GLY A 1 160 ? 2.962 2.013 -1.120 1.00 97.06 160 GLY A N 1
ATOM 1229 C CA . GLY A 1 160 ? 3.595 3.208 -1.682 1.00 97.06 160 GLY A CA 1
ATOM 1230 C C . GLY A 1 160 ? 4.876 2.904 -2.464 1.00 97.06 160 GLY A C 1
ATOM 1231 O O . GLY A 1 160 ? 5.457 1.835 -2.284 1.00 97.06 160 GLY A O 1
ATOM 1232 N N . GLY A 1 161 ? 5.325 3.864 -3.277 1.00 94.69 161 GLY A N 1
ATOM 1233 C CA . GLY A 1 161 ? 6.635 3.868 -3.948 1.00 94.69 161 GLY A CA 1
ATOM 1234 C C . GLY A 1 161 ? 7.403 5.169 -3.691 1.00 94.69 161 GLY A C 1
ATOM 1235 O O . GLY A 1 161 ? 7.183 5.803 -2.652 1.00 94.69 161 GLY A O 1
ATOM 1236 N N . HIS A 1 162 ? 8.258 5.570 -4.638 1.00 96.19 162 HIS A N 1
ATOM 1237 C CA . HIS A 1 162 ? 8.926 6.878 -4.760 1.00 96.19 162 HIS A CA 1
ATOM 1238 C C . HIS A 1 162 ? 10.031 7.160 -3.735 1.00 96.19 162 HIS A C 1
ATOM 1240 O O . HIS A 1 162 ? 11.109 7.654 -4.069 1.00 96.19 162 HIS A O 1
ATOM 1246 N N . MET A 1 163 ? 9.767 6.871 -2.461 1.00 91.75 163 MET A N 1
ATOM 1247 C CA . MET A 1 163 ? 10.685 7.207 -1.381 1.00 91.75 163 MET A CA 1
ATOM 1248 C C . MET A 1 163 ? 11.901 6.296 -1.379 1.00 91.75 163 MET A C 1
ATOM 1250 O O . MET A 1 163 ? 11.800 5.068 -1.353 1.00 91.75 163 MET A O 1
ATOM 1254 N N . THR A 1 164 ? 13.065 6.931 -1.327 1.00 80.25 164 THR A N 1
ATOM 1255 C CA . THR A 1 164 ? 14.358 6.256 -1.230 1.00 80.25 164 THR A CA 1
ATOM 1256 C C . THR A 1 164 ? 14.763 6.086 0.240 1.00 80.25 164 THR A C 1
ATOM 1258 O O . THR A 1 164 ? 14.076 6.544 1.149 1.00 80.25 164 THR A O 1
ATOM 1261 N N . GLY A 1 165 ? 15.869 5.386 0.508 1.00 74.94 165 GLY A N 1
ATOM 1262 C CA . GLY A 1 165 ? 16.420 5.272 1.870 1.00 74.94 165 GLY A CA 1
ATOM 1263 C C . GLY A 1 165 ? 16.484 3.854 2.435 1.00 74.94 165 GLY A C 1
ATOM 1264 O O . GLY A 1 165 ? 16.913 3.667 3.571 1.00 74.94 165 GLY A O 1
ATOM 1265 N N . GLY A 1 166 ? 16.132 2.832 1.650 1.00 86.88 166 GLY A N 1
ATOM 1266 C CA . GLY A 1 166 ? 16.397 1.438 2.002 1.00 86.88 166 GLY A CA 1
ATOM 1267 C C . GLY A 1 166 ? 15.418 0.446 1.391 1.00 86.88 166 GLY A C 1
ATOM 1268 O O . GLY A 1 166 ? 14.499 0.810 0.668 1.00 86.88 166 GLY A O 1
ATOM 1269 N N . CYS A 1 167 ? 15.581 -0.824 1.762 1.00 85.00 167 CYS A N 1
ATOM 1270 C CA . CYS A 1 167 ? 14.785 -1.948 1.262 1.00 85.00 167 CYS A CA 1
ATOM 1271 C C . CYS A 1 167 ? 13.267 -1.756 1.399 1.00 85.00 167 CYS A C 1
ATOM 1273 O O . CYS A 1 167 ? 12.519 -2.070 0.480 1.00 85.00 167 CYS A O 1
ATOM 1275 N N . PHE A 1 168 ? 12.810 -1.250 2.544 1.00 93.62 168 PHE A N 1
ATOM 1276 C CA . PHE A 1 168 ? 11.399 -0.981 2.792 1.00 93.62 168 PHE A CA 1
ATOM 1277 C C . PHE A 1 168 ? 11.226 0.098 3.863 1.00 93.62 168 PHE A C 1
ATOM 1279 O O . PHE A 1 168 ? 12.134 0.332 4.662 1.00 93.62 168 PHE A O 1
ATOM 1286 N N . THR A 1 169 ? 10.067 0.750 3.858 1.00 89.38 169 THR A N 1
ATOM 1287 C CA . THR A 1 169 ? 9.595 1.629 4.928 1.00 89.38 169 THR A CA 1
ATOM 1288 C C . THR A 1 169 ? 8.253 1.085 5.369 1.00 89.38 169 THR A C 1
ATOM 1290 O O . THR A 1 169 ? 7.404 0.763 4.538 1.00 89.38 169 THR A O 1
ATOM 1293 N N . TYR A 1 170 ? 8.069 0.967 6.677 1.00 90.00 170 TYR A N 1
ATOM 1294 C CA . TYR A 1 170 ? 6.826 0.508 7.267 1.00 90.00 170 TYR A CA 1
ATOM 1295 C C . TYR A 1 170 ? 6.363 1.512 8.317 1.00 90.00 170 TYR A C 1
ATOM 1297 O O . TYR A 1 170 ? 7.158 1.958 9.144 1.00 90.00 170 TYR A O 1
ATOM 1305 N N . HIS A 1 171 ? 5.077 1.843 8.294 1.00 86.56 171 HIS A N 1
ATOM 1306 C CA . HIS A 1 171 ? 4.459 2.731 9.269 1.00 86.56 171 HIS A CA 1
ATOM 1307 C C . HIS A 1 171 ? 3.065 2.236 9.645 1.00 86.56 171 HIS A C 1
ATOM 1309 O O . HIS A 1 171 ? 2.310 1.764 8.794 1.00 86.56 171 HIS A O 1
ATOM 1315 N N . ASP A 1 172 ? 2.718 2.351 10.923 1.00 84.50 172 ASP A N 1
ATOM 1316 C CA . ASP A 1 172 ? 1.391 2.030 11.434 1.00 84.50 172 ASP A CA 1
ATOM 1317 C C . ASP A 1 172 ? 0.644 3.330 11.744 1.00 84.50 172 ASP A C 1
ATOM 1319 O O . ASP A 1 172 ? 1.042 4.086 12.626 1.00 84.50 172 ASP A O 1
ATOM 1323 N N . PHE A 1 173 ? -0.439 3.598 11.015 1.00 74.81 173 PHE A N 1
ATOM 1324 C CA . PHE A 1 173 ? -1.286 4.774 11.233 1.00 74.81 173 PHE A CA 1
ATOM 1325 C C . PHE A 1 173 ? -2.318 4.569 12.350 1.00 74.81 173 PHE A C 1
ATOM 1327 O O . PHE A 1 173 ? -3.206 5.398 12.550 1.00 74.81 173 PHE A O 1
ATOM 1334 N N . GLY A 1 174 ? -2.282 3.432 13.040 1.00 74.12 174 GLY A N 1
ATOM 1335 C CA . GLY A 1 174 ? -3.242 3.059 14.065 1.00 74.12 174 GLY A CA 1
ATOM 1336 C C . GLY A 1 174 ? -4.574 2.571 13.506 1.00 74.12 174 GLY A C 1
ATOM 1337 O O . GLY A 1 174 ? -5.225 1.793 14.183 1.00 74.12 174 GLY A O 1
ATOM 1338 N N . TRP A 1 175 ? -4.987 2.951 12.291 1.00 75.19 175 TRP A N 1
ATOM 1339 C CA . TRP A 1 175 ? -6.184 2.430 11.600 1.00 75.19 175 TRP A CA 1
ATOM 1340 C C . TRP A 1 175 ? -5.861 1.541 10.387 1.00 75.19 175 TRP A C 1
ATOM 1342 O O . TRP A 1 175 ? -6.750 0.885 9.846 1.00 75.19 175 TRP A O 1
ATOM 1352 N N . GLY A 1 176 ? -4.603 1.529 9.956 1.00 83.25 176 GLY A N 1
ATOM 1353 C CA . GLY A 1 176 ? -4.113 0.858 8.759 1.00 83.25 176 GLY A CA 1
ATOM 1354 C C . GLY A 1 176 ? -2.599 1.000 8.669 1.00 83.25 176 GLY A C 1
ATOM 1355 O O . GLY A 1 176 ? -1.976 1.675 9.491 1.00 83.25 176 GLY A O 1
ATOM 1356 N N . LYS A 1 177 ? -1.989 0.336 7.691 1.00 90.81 177 LYS A N 1
ATOM 1357 C CA . LYS A 1 177 ? -0.526 0.250 7.576 1.00 90.81 177 LYS A CA 1
ATOM 1358 C C . LYS A 1 177 ? -0.062 0.857 6.266 1.00 90.81 177 LYS A C 1
ATOM 1360 O O . LYS A 1 177 ? -0.740 0.701 5.259 1.00 90.81 177 LYS A O 1
ATOM 1365 N N . HIS A 1 178 ? 1.094 1.501 6.270 1.00 95.81 178 HIS A N 1
ATOM 1366 C CA . HIS A 1 178 ? 1.821 1.868 5.062 1.00 95.81 178 HIS A CA 1
ATOM 1367 C C . HIS A 1 178 ? 3.043 0.981 4.910 1.00 95.81 178 HIS A C 1
ATOM 1369 O O . HIS A 1 178 ? 3.782 0.747 5.868 1.00 95.81 178 HIS A O 1
ATOM 1375 N N . LEU A 1 179 ? 3.234 0.501 3.689 1.00 97.38 179 LEU A N 1
ATOM 1376 C CA . LEU A 1 179 ? 4.411 -0.217 3.260 1.00 97.38 179 LEU A CA 1
ATOM 1377 C C . LEU A 1 179 ? 4.895 0.386 1.947 1.00 97.38 179 LEU A C 1
ATOM 1379 O O . LEU A 1 179 ? 4.138 0.493 0.989 1.00 97.38 179 LEU A O 1
ATOM 1383 N N . ARG A 1 180 ? 6.179 0.698 1.894 1.00 96.38 180 ARG A N 1
ATOM 1384 C CA . ARG A 1 180 ? 6.905 1.049 0.676 1.00 96.38 180 ARG A CA 1
ATOM 1385 C C . ARG A 1 180 ? 8.035 0.036 0.532 1.00 96.38 180 ARG A C 1
ATOM 1387 O O . ARG A 1 180 ? 8.701 -0.243 1.528 1.00 96.38 180 ARG A O 1
ATOM 1394 N N . VAL A 1 181 ? 8.227 -0.555 -0.648 1.00 95.44 181 VAL A N 1
ATOM 1395 C CA . VAL A 1 181 ? 9.214 -1.629 -0.893 1.00 95.44 181 VAL A CA 1
ATOM 1396 C C . VAL A 1 181 ? 10.052 -1.323 -2.124 1.00 95.44 181 VAL A C 1
ATOM 1398 O O . VAL A 1 181 ? 9.538 -1.285 -3.220 1.00 95.44 181 VAL A O 1
ATOM 1401 N N . ASP A 1 182 ? 11.358 -1.157 -1.960 1.00 95.44 182 ASP A N 1
ATOM 1402 C CA . ASP A 1 182 ? 12.246 -0.800 -3.069 1.00 95.44 182 ASP A CA 1
ATOM 1403 C C . ASP A 1 182 ? 12.698 -2.053 -3.841 1.00 95.44 182 ASP A C 1
ATOM 1405 O O . ASP A 1 182 ? 13.560 -2.828 -3.398 1.00 95.44 182 ASP A O 1
ATOM 1409 N N . THR A 1 183 ? 12.083 -2.265 -5.001 1.00 97.19 183 THR A N 1
ATOM 1410 C CA . THR A 1 183 ? 12.326 -3.401 -5.896 1.00 97.19 183 THR A CA 1
ATOM 1411 C C . THR A 1 183 ? 13.464 -3.144 -6.891 1.00 97.19 183 THR A C 1
ATOM 1413 O O . THR A 1 183 ? 13.773 -4.018 -7.704 1.00 97.19 183 THR A O 1
ATOM 1416 N N . SER A 1 184 ? 14.163 -2.012 -6.787 1.00 94.62 184 SER A N 1
ATOM 1417 C CA . SER A 1 184 ? 15.275 -1.671 -7.674 1.00 94.62 184 SER A CA 1
ATOM 1418 C C . SER A 1 184 ? 16.372 -2.731 -7.643 1.00 94.62 184 SER A C 1
ATOM 1420 O O . SER A 1 184 ? 16.544 -3.477 -6.670 1.00 94.62 184 SER A O 1
ATOM 1422 N N . ALA A 1 185 ? 17.195 -2.757 -8.688 1.00 92.25 185 ALA A N 1
ATOM 1423 C CA . ALA A 1 185 ? 18.355 -3.639 -8.780 1.00 92.25 185 ALA A CA 1
ATOM 1424 C C . ALA A 1 185 ? 19.264 -3.575 -7.536 1.00 92.25 185 ALA A C 1
ATOM 1426 O O . ALA A 1 185 ? 19.757 -4.604 -7.059 1.00 92.25 185 ALA A O 1
ATOM 1427 N N . ARG A 1 186 ? 19.410 -2.378 -6.950 1.00 89.62 186 ARG A N 1
ATOM 1428 C CA . ARG A 1 186 ? 20.185 -2.140 -5.729 1.00 89.62 186 ARG A CA 1
ATOM 1429 C C . ARG A 1 186 ? 19.642 -2.950 -4.552 1.00 89.62 186 ARG A C 1
ATOM 1431 O O . ARG A 1 186 ? 20.392 -3.689 -3.897 1.00 89.62 186 ARG A O 1
ATOM 1438 N N . HIS A 1 187 ? 18.349 -2.810 -4.266 1.00 91.25 187 HIS A N 1
ATOM 1439 C CA . HIS A 1 187 ? 17.743 -3.352 -3.054 1.00 91.25 187 HIS A CA 1
ATOM 1440 C C . HIS A 1 187 ? 17.182 -4.761 -3.244 1.00 91.25 187 HIS A C 1
ATOM 1442 O O . HIS A 1 187 ? 17.411 -5.607 -2.373 1.00 91.25 187 HIS A O 1
ATOM 1448 N N . ARG A 1 188 ? 16.555 -5.047 -4.391 1.00 93.69 188 ARG A N 1
ATOM 1449 C CA . ARG A 1 188 ? 15.890 -6.318 -4.726 1.00 93.69 188 ARG A CA 1
ATOM 1450 C C . ARG A 1 188 ? 14.918 -6.754 -3.637 1.00 93.69 188 ARG A C 1
ATOM 1452 O O . ARG A 1 188 ? 14.948 -7.913 -3.195 1.00 93.69 188 ARG A O 1
ATOM 1459 N N . CYS A 1 189 ? 14.132 -5.798 -3.154 1.00 95.00 189 CYS A N 1
ATOM 1460 C CA . CYS A 1 189 ? 13.131 -6.046 -2.139 1.00 95.00 189 CYS A CA 1
ATOM 1461 C C . CYS A 1 189 ? 11.750 -6.215 -2.744 1.00 95.00 189 CYS A C 1
ATOM 1463 O O . CYS A 1 189 ? 11.389 -5.591 -3.735 1.00 95.00 189 CYS A O 1
ATOM 1465 N N . TYR A 1 190 ? 10.975 -7.090 -2.129 1.00 97.88 190 TYR A N 1
ATOM 1466 C CA . TYR A 1 190 ? 9.578 -7.315 -2.460 1.00 97.88 190 TYR A CA 1
ATOM 1467 C C . TYR A 1 190 ? 8.862 -7.753 -1.192 1.00 97.88 190 TYR A C 1
ATOM 1469 O O . TYR A 1 190 ? 9.491 -8.263 -0.261 1.00 97.88 190 TYR A O 1
ATOM 1477 N N . ALA A 1 191 ? 7.549 -7.571 -1.142 1.00 97.56 191 ALA A N 1
ATOM 1478 C CA . ALA A 1 191 ? 6.749 -8.088 -0.046 1.00 97.56 191 ALA A CA 1
ATOM 1479 C C . ALA A 1 191 ? 5.745 -9.126 -0.522 1.00 97.56 191 ALA A C 1
ATOM 1481 O O . ALA A 1 191 ? 5.216 -9.057 -1.623 1.00 97.56 191 ALA A O 1
ATOM 1482 N N . VAL A 1 192 ? 5.478 -10.094 0.337 1.00 96.56 192 VAL A N 1
ATOM 1483 C CA . VAL A 1 192 ? 4.489 -11.136 0.126 1.00 96.56 192 VAL A CA 1
ATOM 1484 C C . VAL A 1 192 ? 3.366 -10.916 1.123 1.00 96.56 192 VAL A C 1
ATOM 1486 O O . VAL A 1 192 ? 3.609 -10.837 2.324 1.00 96.56 192 VAL A O 1
ATOM 1489 N N . LEU A 1 193 ? 2.141 -10.809 0.619 1.00 94.31 193 LEU A N 1
ATOM 1490 C CA . LEU A 1 193 ? 0.922 -10.750 1.406 1.00 94.31 193 LEU A CA 1
ATOM 1491 C C . LEU A 1 193 ? 0.180 -12.090 1.314 1.00 94.31 193 LEU A C 1
ATOM 1493 O O . LEU A 1 193 ? -0.384 -12.457 0.277 1.00 94.31 193 LEU A O 1
ATOM 1497 N N . GLU A 1 194 ? 0.141 -12.806 2.433 1.00 86.94 194 GLU A N 1
ATOM 1498 C CA . GLU A 1 194 ? -0.588 -14.061 2.603 1.00 86.94 194 GLU A CA 1
ATOM 1499 C C . GLU A 1 194 ? -1.664 -13.905 3.674 1.00 86.94 194 GLU A C 1
ATOM 1501 O O . GLU A 1 194 ? -1.398 -13.789 4.874 1.00 86.94 194 GLU A O 1
ATOM 1506 N N . GLY A 1 195 ? -2.922 -13.860 3.229 1.00 81.62 195 GLY A N 1
ATOM 1507 C CA . GLY A 1 195 ? -4.066 -13.594 4.093 1.00 81.62 195 GLY A CA 1
ATOM 1508 C C . GLY A 1 195 ? -3.970 -12.215 4.747 1.00 81.62 195 GLY A C 1
ATOM 1509 O O . GLY A 1 195 ? -4.379 -11.214 4.176 1.00 81.62 195 GLY A O 1
ATOM 1510 N N . ARG A 1 196 ? -3.449 -12.160 5.973 1.00 77.75 196 ARG A N 1
ATOM 1511 C CA . ARG A 1 196 ? -3.236 -10.904 6.709 1.00 77.75 196 ARG A CA 1
ATOM 1512 C C . ARG A 1 196 ? -1.777 -10.681 7.083 1.00 77.75 196 ARG A C 1
ATOM 1514 O O . ARG A 1 196 ? -1.507 -9.780 7.859 1.00 77.75 196 ARG A O 1
ATOM 1521 N N . THR A 1 197 ? -0.849 -11.496 6.612 1.00 81.81 197 THR A N 1
ATOM 1522 C CA . THR A 1 197 ? 0.563 -11.357 6.961 1.00 81.81 197 THR A CA 1
ATOM 1523 C C . THR A 1 197 ? 1.310 -10.787 5.775 1.00 81.81 197 THR A C 1
ATOM 1525 O O . THR A 1 197 ? 1.197 -11.309 4.672 1.00 81.81 197 THR A O 1
ATOM 1528 N N . VAL A 1 198 ? 2.039 -9.703 6.014 1.00 89.56 198 VAL A N 1
ATOM 1529 C CA . VAL A 1 198 ? 2.972 -9.094 5.075 1.00 89.56 198 VAL A CA 1
ATOM 1530 C C . VAL A 1 198 ? 4.377 -9.473 5.510 1.00 89.56 198 VAL A C 1
ATOM 1532 O O . VAL A 1 198 ? 4.784 -9.151 6.626 1.00 89.56 198 VAL A O 1
ATOM 1535 N N . THR A 1 199 ? 5.127 -10.092 4.612 1.00 87.81 199 THR A N 1
ATOM 1536 C CA . THR A 1 199 ? 6.534 -10.431 4.818 1.00 87.81 199 THR A CA 1
ATOM 1537 C C . THR A 1 199 ? 7.374 -9.731 3.765 1.00 87.81 199 THR A C 1
ATOM 1539 O O . THR A 1 199 ? 7.126 -9.909 2.577 1.00 87.81 199 THR A O 1
ATOM 1542 N N . VAL A 1 200 ? 8.369 -8.943 4.172 1.00 89.12 200 VAL A N 1
ATOM 1543 C CA . VAL A 1 200 ? 9.313 -8.302 3.247 1.00 89.12 200 VAL A CA 1
ATOM 1544 C C . VAL A 1 200 ? 10.544 -9.182 3.106 1.00 89.12 200 VAL A C 1
ATOM 1546 O O . VAL A 1 200 ? 11.170 -9.579 4.092 1.00 89.12 200 VAL A O 1
ATOM 1549 N N . TYR A 1 201 ? 10.926 -9.431 1.864 1.00 88.00 201 TYR A N 1
ATOM 1550 C CA . TYR A 1 201 ? 12.137 -10.137 1.496 1.00 88.00 201 TYR A CA 1
ATOM 1551 C C . TYR A 1 201 ? 13.118 -9.172 0.852 1.00 88.00 201 TYR A C 1
ATOM 1553 O O . TYR A 1 201 ? 12.733 -8.281 0.101 1.00 88.00 201 TYR A O 1
ATOM 1561 N N . GLN A 1 202 ? 14.401 -9.403 1.099 1.00 91.06 202 GLN A N 1
ATOM 1562 C CA . GLN A 1 202 ? 15.496 -8.776 0.378 1.00 91.06 202 GLN A CA 1
ATOM 1563 C C . GLN A 1 202 ? 16.373 -9.874 -0.198 1.00 91.06 202 GLN A C 1
ATOM 1565 O O . GLN A 1 202 ? 16.969 -10.641 0.561 1.00 91.06 202 GLN A O 1
ATOM 1570 N N . ARG A 1 203 ? 16.474 -9.953 -1.531 1.00 85.38 203 ARG A N 1
ATOM 1571 C CA . ARG A 1 203 ? 17.270 -10.997 -2.209 1.00 85.38 203 ARG A CA 1
ATOM 1572 C C . ARG A 1 203 ? 16.891 -12.417 -1.740 1.00 85.38 203 ARG A C 1
ATOM 1574 O O . ARG A 1 203 ? 17.759 -13.257 -1.537 1.00 85.38 203 ARG A O 1
ATOM 1581 N N . GLY A 1 204 ? 15.596 -12.655 -1.516 1.00 74.69 204 GLY A N 1
ATOM 1582 C CA . GLY A 1 204 ? 15.057 -13.941 -1.052 1.00 74.69 204 GLY A CA 1
ATOM 1583 C C . GLY A 1 204 ? 15.186 -14.209 0.452 1.00 74.69 204 GLY A C 1
ATOM 1584 O O . GLY A 1 204 ? 14.654 -15.203 0.935 1.00 74.69 204 GLY A O 1
ATOM 1585 N N . VAL A 1 205 ? 15.841 -13.330 1.217 1.00 69.25 205 VAL A N 1
ATOM 1586 C CA . VAL A 1 205 ? 15.972 -13.465 2.676 1.00 69.25 205 VAL A CA 1
ATOM 1587 C C . VAL A 1 205 ? 14.899 -12.632 3.366 1.00 69.25 205 VAL A C 1
ATOM 1589 O O . VAL A 1 205 ? 14.757 -11.447 3.068 1.00 69.25 205 VAL A O 1
ATOM 1592 N N . ASN A 1 206 ? 14.162 -13.234 4.301 1.00 71.12 206 ASN A N 1
ATOM 1593 C CA . ASN A 1 206 ? 13.170 -12.530 5.113 1.00 71.12 206 ASN A CA 1
ATOM 1594 C C . ASN A 1 206 ? 13.846 -11.425 5.946 1.00 71.12 206 ASN A C 1
ATOM 1596 O O . ASN A 1 206 ? 14.849 -11.667 6.623 1.00 71.12 206 ASN A O 1
ATOM 1600 N N . ARG A 1 207 ? 13.318 -10.202 5.861 1.00 66.06 207 ARG A N 1
ATOM 1601 C CA . ARG A 1 207 ? 13.801 -9.029 6.603 1.00 66.06 207 ARG A CA 1
ATOM 1602 C C . ARG A 1 207 ? 12.796 -8.490 7.606 1.00 66.06 207 ARG A C 1
ATOM 1604 O O . ARG A 1 207 ? 13.196 -7.763 8.511 1.00 66.06 207 ARG A O 1
ATOM 1611 N N . PHE A 1 208 ? 11.519 -8.790 7.419 1.00 53.84 208 PHE A N 1
ATOM 1612 C CA . PHE A 1 208 ? 10.444 -8.212 8.202 1.00 53.84 208 PHE A CA 1
ATOM 1613 C C . PHE A 1 208 ? 9.175 -9.030 8.032 1.00 53.84 208 PHE A C 1
ATOM 1615 O O . PHE A 1 208 ? 8.826 -9.410 6.916 1.00 53.84 208 PHE A O 1
ATOM 1622 N N . ILE A 1 209 ? 8.455 -9.219 9.131 1.00 47.69 209 ILE A N 1
ATOM 1623 C CA . ILE A 1 209 ? 7.126 -9.818 9.148 1.00 47.69 209 ILE A CA 1
ATOM 1624 C C . ILE A 1 209 ? 6.229 -8.882 9.942 1.00 47.69 209 ILE A C 1
ATOM 1626 O O . ILE A 1 209 ? 6.541 -8.506 11.070 1.00 47.69 209 ILE A O 1
ATOM 1630 N N . SER A 1 210 ? 5.097 -8.511 9.358 1.00 49.56 210 SER A N 1
ATOM 1631 C CA . SER A 1 210 ? 4.037 -7.797 10.051 1.00 49.56 210 SER A CA 1
ATOM 1632 C C . SER A 1 210 ? 2.705 -8.424 9.722 1.00 49.56 210 SER A C 1
ATOM 1634 O O . SER A 1 210 ? 2.329 -8.606 8.564 1.00 49.56 210 SER A O 1
ATOM 1636 N N . ARG A 1 211 ? 1.936 -8.720 10.763 1.00 47.25 211 ARG A N 1
ATOM 1637 C CA . ARG A 1 211 ? 0.526 -9.010 10.582 1.00 47.25 211 ARG A CA 1
ATOM 1638 C C . ARG A 1 211 ? -0.176 -7.680 10.350 1.00 47.25 211 ARG A C 1
ATOM 1640 O O . ARG A 1 211 ? -0.100 -6.784 11.189 1.00 47.25 211 ARG A O 1
ATOM 1647 N N . ILE A 1 212 ? -0.927 -7.581 9.259 1.00 45.16 212 ILE A N 1
ATOM 1648 C CA . ILE A 1 212 ? -2.057 -6.671 9.111 1.00 45.16 212 ILE A CA 1
ATOM 1649 C C . ILE A 1 212 ? -3.062 -7.038 10.204 1.00 45.16 212 ILE A C 1
ATOM 1651 O O . ILE A 1 212 ? -4.043 -7.764 10.016 1.00 45.16 212 ILE A O 1
ATOM 1655 N N . LEU A 1 213 ? -2.766 -6.545 11.403 1.00 38.53 213 LEU A N 1
ATOM 1656 C CA . LEU A 1 213 ? -3.746 -6.223 12.406 1.00 38.53 213 LEU A CA 1
ATOM 1657 C C . LEU A 1 213 ? -4.583 -5.139 11.751 1.00 38.53 213 LEU A C 1
ATOM 1659 O O . LEU A 1 213 ? -4.257 -3.965 11.748 1.00 38.53 213 LEU A O 1
ATOM 1663 N N . ASP A 1 214 ? -5.594 -5.583 11.032 1.00 35.81 214 ASP A N 1
ATOM 1664 C CA . ASP A 1 214 ? -6.954 -5.246 11.360 1.00 35.81 214 ASP A CA 1
ATOM 1665 C C . ASP A 1 214 ? -6.991 -4.449 12.687 1.00 35.81 214 ASP A C 1
ATOM 1667 O O . ASP A 1 214 ? -7.158 -5.035 13.761 1.00 35.81 214 ASP A O 1
ATOM 1671 N N . THR A 1 215 ? -6.810 -3.121 12.624 1.00 39.41 215 THR A N 1
ATOM 1672 C CA . THR A 1 215 ? -7.351 -2.222 13.645 1.00 39.41 215 THR A CA 1
ATOM 1673 C C . THR A 1 215 ? -8.850 -2.320 13.497 1.00 39.41 215 THR A C 1
ATOM 1675 O O . THR A 1 215 ? -9.534 -1.460 12.944 1.00 39.41 215 THR A O 1
ATOM 1678 N N . ILE A 1 216 ? -9.377 -3.457 13.916 1.00 39.47 216 ILE A N 1
ATOM 1679 C CA . ILE A 1 216 ? -10.794 -3.650 13.929 1.00 39.47 216 ILE A CA 1
ATOM 1680 C C . ILE A 1 216 ? -11.202 -3.015 15.241 1.00 39.47 216 ILE A C 1
ATOM 1682 O O . ILE A 1 216 ? -11.051 -3.583 16.322 1.00 39.47 216 ILE A O 1
ATOM 1686 N N . MET A 1 217 ? -11.744 -1.816 15.122 1.00 41.94 217 MET A N 1
ATOM 1687 C CA . MET A 1 217 ? -12.859 -1.428 15.960 1.00 41.94 217 MET A CA 1
ATOM 1688 C C . MET A 1 217 ? -13.941 -2.509 15.765 1.00 41.94 217 MET A C 1
ATOM 1690 O O . MET A 1 217 ? -14.722 -2.443 14.820 1.00 41.94 217 MET A O 1
ATOM 1694 N N . LYS A 1 218 ? -13.871 -3.603 16.539 1.00 50.66 218 LYS A N 1
ATOM 1695 C CA . LYS A 1 218 ? -14.670 -4.829 16.305 1.00 50.66 218 LYS A CA 1
ATOM 1696 C C . LYS A 1 218 ? -16.105 -4.669 16.711 1.00 50.66 218 LYS A C 1
ATOM 1698 O O . LYS A 1 218 ? -16.976 -5.318 16.142 1.00 50.66 218 LYS A O 1
ATOM 1703 N N . PHE A 1 219 ? -16.329 -3.828 17.704 1.00 58.69 219 PHE A N 1
ATOM 1704 C CA . PHE A 1 219 ? -17.607 -3.749 18.362 1.00 58.69 219 PHE A CA 1
ATOM 1705 C C . PHE A 1 219 ? -17.983 -2.290 18.523 1.00 58.69 219 PHE A C 1
ATOM 1707 O O . PHE A 1 219 ? -17.215 -1.468 19.027 1.00 58.69 219 PHE A O 1
ATOM 1714 N N . TRP A 1 220 ? -19.179 -2.005 18.033 1.00 75.31 220 TRP A N 1
ATOM 1715 C CA . TRP A 1 220 ? -19.869 -0.742 18.157 1.00 75.31 220 TRP A CA 1
ATOM 1716 C C . TRP A 1 220 ? -21.264 -1.060 18.676 1.00 75.31 220 TRP A C 1
ATOM 1718 O O . TRP A 1 220 ? -21.964 -1.884 18.083 1.00 75.31 220 TRP A O 1
ATOM 1728 N N . ILE A 1 221 ? -21.642 -0.436 19.786 1.00 81.88 221 ILE A N 1
ATOM 1729 C CA . ILE A 1 221 ? -23.003 -0.499 20.320 1.00 81.88 221 ILE A CA 1
ATOM 1730 C C . ILE A 1 221 ? -23.463 0.907 20.695 1.00 81.88 221 ILE A C 1
ATOM 1732 O O . ILE A 1 221 ? -22.661 1.760 21.081 1.00 81.88 221 ILE A O 1
ATOM 1736 N N . GLU A 1 222 ? -24.770 1.132 20.605 1.00 86.81 222 GLU A N 1
ATOM 1737 C CA . GLU A 1 222 ? -25.426 2.267 21.247 1.00 86.81 222 GLU A CA 1
ATOM 1738 C C . GLU A 1 222 ? -26.166 1.754 22.483 1.00 86.81 222 GLU A C 1
ATOM 1740 O O . GLU A 1 222 ? -27.051 0.906 22.350 1.00 86.81 222 GLU 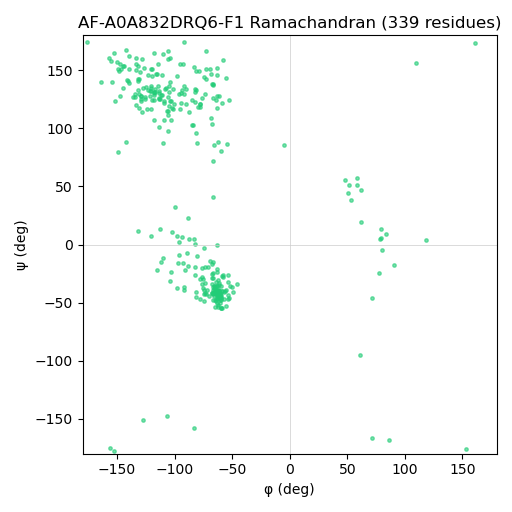A O 1
ATOM 1745 N N . VAL A 1 223 ? -25.878 2.298 23.661 1.00 86.25 223 VAL A N 1
ATOM 1746 C CA . VAL A 1 223 ? -26.578 1.969 24.918 1.00 86.25 223 VAL A CA 1
ATOM 1747 C C . VAL A 1 223 ? -27.338 3.179 25.440 1.00 86.25 223 VAL A C 1
ATOM 1749 O O . VAL A 1 223 ? -26.998 4.315 25.092 1.00 86.25 223 VAL A O 1
ATOM 1752 N N . ALA A 1 224 ? -28.389 2.947 26.226 1.00 88.25 224 ALA A N 1
ATOM 1753 C CA . ALA A 1 224 ? -29.006 4.028 26.983 1.00 88.25 224 ALA A CA 1
ATOM 1754 C C . ALA A 1 224 ? -27.998 4.506 28.035 1.00 88.25 224 ALA A C 1
ATOM 1756 O O . ALA A 1 224 ? -27.284 3.698 28.625 1.00 88.25 224 ALA A O 1
ATOM 1757 N N . CYS A 1 225 ? -27.881 5.816 28.224 1.00 89.19 225 CYS A N 1
ATOM 1758 C CA . CYS A 1 225 ? -26.973 6.362 29.226 1.00 89.19 225 CYS A CA 1
ATOM 1759 C C . CYS A 1 225 ? -27.439 7.739 29.688 1.00 89.19 225 CYS A C 1
ATOM 1761 O O . CYS A 1 225 ? -27.826 8.593 28.876 1.00 89.19 225 CYS A O 1
ATOM 1763 N N . SER A 1 226 ? -27.317 8.002 30.985 1.00 87.31 226 SER A N 1
ATOM 1764 C CA . SER A 1 226 ? -27.479 9.351 31.520 1.00 87.31 226 SER A CA 1
ATOM 1765 C C . SER A 1 226 ? -26.248 10.202 31.193 1.00 87.31 226 SER A C 1
ATOM 1767 O O . SER A 1 226 ? -26.389 11.307 30.660 1.00 87.31 226 SER A O 1
ATOM 1769 N N . SER A 1 227 ? -25.048 9.636 31.341 1.00 91.56 227 SER A N 1
ATOM 1770 C CA . SER A 1 227 ? -23.767 10.299 31.080 1.00 91.56 227 SER A CA 1
ATOM 1771 C C . SER A 1 227 ? -22.740 9.342 30.448 1.00 91.56 227 SER A C 1
ATOM 1773 O O . SER A 1 227 ? -22.969 8.137 30.366 1.00 91.56 227 SER A O 1
ATOM 1775 N N . VAL A 1 228 ? -21.625 9.871 29.933 1.00 92.81 228 VAL A N 1
ATOM 1776 C CA . VAL A 1 228 ? -20.551 9.032 29.354 1.00 92.81 228 VAL A CA 1
ATOM 1777 C C . VAL A 1 228 ? -19.710 8.361 30.440 1.00 92.81 228 VAL A C 1
ATOM 1779 O O . VAL A 1 228 ? -19.189 7.271 30.228 1.00 92.81 228 VAL A O 1
ATOM 1782 N N . GLU A 1 229 ? -19.625 8.992 31.605 1.00 94.38 229 GLU A N 1
ATOM 1783 C CA . GLU A 1 229 ? -18.943 8.529 32.809 1.00 94.38 229 GLU A CA 1
ATOM 1784 C C . GLU A 1 229 ? -19.627 7.286 33.377 1.00 94.38 229 GLU A C 1
ATOM 1786 O O . GLU A 1 229 ? -18.945 6.323 33.692 1.00 94.38 229 GLU A O 1
ATOM 1791 N N . GLU A 1 230 ? -20.964 7.248 33.396 1.00 93.69 230 GLU A N 1
ATOM 1792 C CA . GLU A 1 230 ? -21.727 6.056 33.794 1.00 93.69 230 GLU A CA 1
ATOM 1793 C C . GLU A 1 230 ? -21.304 4.821 32.985 1.00 93.69 230 GLU A C 1
ATOM 1795 O O . GLU A 1 230 ? -21.033 3.752 33.534 1.00 93.69 230 GLU A O 1
ATOM 1800 N N . VAL A 1 231 ? -21.205 4.975 31.664 1.00 94.12 231 VAL A N 1
ATOM 1801 C CA . VAL A 1 231 ? -20.808 3.884 30.768 1.00 94.12 231 VAL A CA 1
ATOM 1802 C C . VAL A 1 231 ? -19.323 3.557 30.926 1.00 94.12 231 VAL A C 1
ATOM 1804 O O . VAL A 1 231 ? -18.952 2.383 30.920 1.00 94.12 231 VAL A O 1
ATOM 1807 N N . ALA A 1 232 ? -18.471 4.571 31.092 1.00 95.62 232 ALA A N 1
ATOM 1808 C CA . ALA A 1 232 ? -17.046 4.385 31.338 1.00 95.62 232 ALA A CA 1
ATOM 1809 C C . ALA A 1 232 ? -16.780 3.621 32.646 1.00 95.62 232 ALA A C 1
ATOM 1811 O O . ALA A 1 232 ? -15.937 2.728 32.648 1.00 95.62 232 ALA A O 1
ATOM 1812 N N . ASP A 1 233 ? -17.541 3.886 33.709 1.00 95.75 233 ASP A N 1
ATOM 1813 C CA . ASP A 1 233 ? -17.459 3.181 34.993 1.00 95.75 233 ASP A CA 1
ATOM 1814 C C . ASP A 1 233 ? -17.884 1.713 34.871 1.00 95.75 233 ASP A C 1
ATOM 1816 O O . ASP A 1 233 ? -17.293 0.828 35.493 1.00 95.75 233 ASP A O 1
ATOM 1820 N N . VAL A 1 234 ? -18.906 1.417 34.060 1.00 95.06 234 VAL A N 1
ATOM 1821 C CA . VAL A 1 234 ? -19.288 0.028 33.750 1.00 95.06 234 VAL A CA 1
ATOM 1822 C C . VAL A 1 234 ? -18.155 -0.686 33.013 1.00 95.06 234 VAL A C 1
ATOM 1824 O O . VAL A 1 234 ? -17.793 -1.796 33.396 1.00 95.06 234 VAL A O 1
ATOM 1827 N N . ILE A 1 235 ? -17.550 -0.048 32.006 1.00 96.75 235 ILE A N 1
ATOM 1828 C CA . ILE A 1 235 ? -16.411 -0.612 31.264 1.00 96.75 235 ILE A CA 1
ATOM 1829 C C . ILE A 1 235 ? -15.209 -0.831 32.190 1.00 96.75 235 ILE A C 1
ATOM 1831 O O . ILE A 1 235 ? -14.588 -1.893 32.140 1.00 96.75 235 ILE A O 1
ATOM 1835 N N . ALA A 1 236 ? -14.887 0.150 33.035 1.00 97.06 236 ALA A N 1
ATOM 1836 C CA . ALA A 1 236 ? -13.769 0.083 33.966 1.00 97.06 236 ALA A CA 1
ATOM 1837 C C . ALA A 1 236 ? -13.934 -1.086 34.943 1.00 97.06 236 ALA A C 1
ATOM 1839 O O . ALA A 1 236 ? -13.053 -1.938 35.022 1.00 97.06 236 ALA A O 1
ATOM 1840 N N . ARG A 1 237 ? -15.100 -1.206 35.592 1.00 96.06 237 ARG A N 1
ATOM 1841 C CA . ARG A 1 237 ? -15.396 -2.328 36.498 1.00 96.06 237 ARG A CA 1
ATOM 1842 C C . ARG A 1 237 ? -15.369 -3.676 35.787 1.00 96.06 237 ARG A C 1
ATOM 1844 O O . ARG A 1 237 ? -14.839 -4.643 36.331 1.00 96.06 237 ARG A O 1
ATOM 1851 N N . ALA A 1 238 ? -15.901 -3.743 34.567 1.00 95.19 238 ALA A N 1
ATOM 1852 C CA . ALA A 1 238 ? -15.861 -4.960 33.766 1.00 95.19 238 ALA A CA 1
ATOM 1853 C C . ALA A 1 238 ? -14.409 -5.382 33.489 1.00 95.19 238 ALA A C 1
ATOM 1855 O O . ALA A 1 238 ? -14.074 -6.548 33.679 1.00 95.19 238 ALA A O 1
ATOM 1856 N N . LEU A 1 239 ? -13.527 -4.448 33.118 1.00 96.50 239 LEU A N 1
ATOM 1857 C CA . LEU A 1 239 ? -12.099 -4.709 32.904 1.00 96.50 239 LEU A CA 1
ATOM 1858 C C . LEU A 1 239 ? -11.364 -5.106 34.192 1.00 96.50 239 LEU A C 1
ATOM 1860 O O . LEU A 1 239 ? -10.617 -6.085 34.187 1.00 96.50 239 LEU A O 1
ATO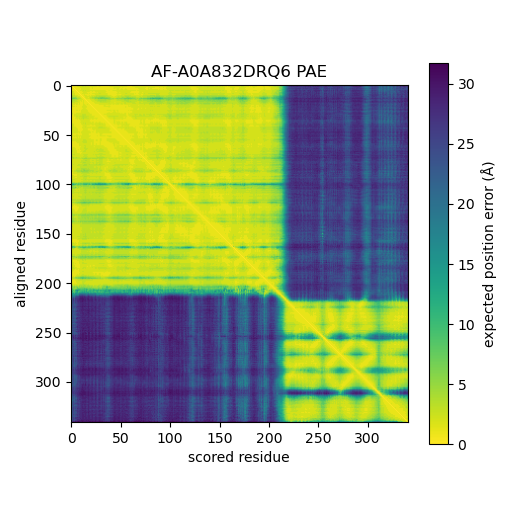M 1864 N N . GLU A 1 240 ? -11.607 -4.410 35.302 1.00 96.44 240 GLU A N 1
ATOM 1865 C CA . GLU A 1 240 ? -11.046 -4.756 36.616 1.00 96.44 240 GLU A CA 1
ATOM 1866 C C . GLU A 1 240 ? -11.464 -6.169 37.045 1.00 96.44 240 GLU A C 1
ATOM 1868 O O . GLU A 1 240 ? -10.638 -6.942 37.529 1.00 96.44 240 GLU A O 1
ATOM 1873 N N . SER A 1 241 ? -12.719 -6.561 36.786 1.00 94.50 241 SER A N 1
ATOM 1874 C CA . SER A 1 241 ? -13.214 -7.918 37.062 1.00 94.50 241 SER A CA 1
ATOM 1875 C C . SER A 1 241 ? -12.493 -9.005 36.252 1.00 94.50 241 SER A C 1
ATOM 1877 O O . SER A 1 241 ? -12.516 -10.179 36.628 1.00 94.50 241 SER A O 1
ATOM 1879 N N . LYS A 1 242 ? -11.851 -8.626 35.137 1.00 92.81 242 LYS A N 1
ATOM 1880 C CA . LYS A 1 242 ? -11.002 -9.497 34.311 1.00 92.81 242 LYS A CA 1
ATOM 1881 C C . LYS A 1 242 ? -9.521 -9.415 34.680 1.00 92.81 242 LYS A C 1
ATOM 1883 O O . LYS A 1 242 ? -8.710 -10.018 33.994 1.00 92.81 242 LYS A O 1
ATOM 1888 N N . GLY A 1 243 ? -9.163 -8.701 35.747 1.00 92.56 243 GLY A N 1
ATOM 1889 C CA . GLY A 1 243 ? -7.778 -8.570 36.198 1.00 92.56 243 GLY A CA 1
ATOM 1890 C C . GLY A 1 243 ? -6.946 -7.564 35.399 1.00 92.56 243 GLY A C 1
ATOM 1891 O O . GLY A 1 243 ? -5.726 -7.542 35.541 1.00 92.56 243 GLY A O 1
ATOM 1892 N N . CYS A 1 244 ? -7.575 -6.722 34.574 1.00 95.19 244 CYS A N 1
ATOM 1893 C CA . CYS A 1 244 ? -6.871 -5.662 33.860 1.00 95.19 244 CYS A CA 1
ATOM 1894 C C . CYS A 1 244 ? -6.496 -4.512 34.804 1.00 95.19 244 CYS A C 1
ATOM 1896 O O . CYS A 1 244 ? -7.279 -4.112 35.664 1.00 95.19 244 CYS A O 1
ATOM 1898 N N . THR A 1 245 ? -5.336 -3.900 34.569 1.00 96.50 245 THR A N 1
ATOM 1899 C CA . THR A 1 245 ? -5.033 -2.563 35.093 1.00 96.50 245 THR A CA 1
ATOM 1900 C C . THR A 1 245 ? -5.752 -1.532 34.234 1.00 96.50 245 THR A C 1
ATOM 1902 O O . THR A 1 245 ? -5.527 -1.485 33.024 1.00 96.50 245 THR A O 1
ATOM 1905 N N . VAL A 1 246 ? -6.617 -0.718 34.838 1.00 97.38 246 VAL A N 1
ATOM 1906 C CA . VAL A 1 246 ? -7.494 0.203 34.106 1.00 97.38 246 VAL A CA 1
ATOM 1907 C C . VAL A 1 246 ? -7.008 1.646 34.189 1.00 97.38 246 VAL A C 1
ATOM 1909 O O . VAL A 1 246 ? -6.581 2.122 35.238 1.00 97.38 246 VAL A O 1
ATOM 1912 N N . ASN A 1 247 ? -7.102 2.357 33.067 1.00 95.94 247 ASN A N 1
ATOM 1913 C CA . ASN A 1 247 ? -6.873 3.791 32.964 1.00 95.94 247 ASN A CA 1
ATOM 1914 C C . ASN A 1 247 ? -8.053 4.459 32.246 1.00 95.94 247 ASN A C 1
ATOM 1916 O O . ASN A 1 247 ? -8.364 4.116 31.104 1.00 95.94 247 ASN A O 1
ATOM 1920 N N . VAL A 1 248 ? -8.681 5.434 32.902 1.00 95.44 248 VAL A N 1
ATOM 1921 C CA . VAL A 1 248 ? -9.794 6.222 32.361 1.00 95.44 248 VAL A CA 1
ATOM 1922 C C . VAL A 1 248 ? -9.324 7.654 32.143 1.00 95.44 248 VAL A C 1
ATOM 1924 O O . VAL A 1 248 ? -8.790 8.281 33.057 1.00 95.44 248 VAL A O 1
ATOM 1927 N N . ARG A 1 249 ? -9.538 8.199 30.944 1.00 94.44 249 ARG A N 1
ATOM 1928 C CA . ARG A 1 249 ? -9.164 9.581 30.622 1.00 94.44 249 ARG A CA 1
ATOM 1929 C C . ARG A 1 249 ? -10.123 10.242 29.649 1.00 94.44 249 ARG A C 1
ATOM 1931 O O . ARG A 1 249 ? -10.715 9.590 28.794 1.00 94.44 249 ARG A O 1
ATOM 1938 N N . TRP A 1 250 ? -10.227 11.558 29.764 1.00 92.62 250 TRP A N 1
ATOM 1939 C CA . TRP A 1 250 ? -10.901 12.390 28.779 1.00 92.62 250 TRP A CA 1
ATOM 1940 C C . TRP A 1 250 ? -9.972 12.671 27.610 1.00 92.62 250 TRP A C 1
ATOM 1942 O O . TRP A 1 250 ? -8.814 13.041 27.799 1.00 92.62 250 TRP A O 1
ATOM 1952 N N . GLU A 1 251 ? -10.489 12.505 26.401 1.00 86.44 251 GLU A N 1
ATOM 1953 C CA . GLU A 1 251 ? -9.793 12.854 25.172 1.00 86.44 251 GLU A CA 1
ATOM 1954 C C . GLU A 1 251 ? -10.729 13.665 24.269 1.00 86.44 251 GLU A C 1
ATOM 1956 O O . GLU A 1 251 ? -11.957 13.556 24.325 1.00 86.44 251 GLU A O 1
ATOM 1961 N N . GLN A 1 252 ? -10.137 14.494 23.416 1.00 80.62 252 GLN A N 1
ATOM 1962 C CA . GLN A 1 252 ? -10.859 15.248 22.403 1.00 80.62 252 GLN A CA 1
ATOM 1963 C C . GLN A 1 252 ? -10.441 14.738 21.031 1.00 80.62 252 GLN A C 1
ATOM 1965 O O . GLN A 1 252 ? -9.255 14.607 20.729 1.00 80.62 252 GLN A O 1
ATOM 1970 N N . SER A 1 253 ? -11.421 14.438 20.182 1.00 64.69 253 SER A N 1
ATOM 1971 C CA . SER A 1 253 ? -11.127 14.016 18.815 1.00 64.69 253 SER A CA 1
ATOM 1972 C C . SER A 1 253 ? -10.507 15.179 18.031 1.00 64.69 253 SER A C 1
ATOM 1974 O O . SER A 1 253 ? -11.099 16.253 17.926 1.00 64.69 253 SER A O 1
ATOM 1976 N N . PHE A 1 254 ? -9.338 14.948 17.429 1.00 50.19 254 PHE A N 1
ATOM 1977 C CA . PHE A 1 254 ? -8.636 15.941 16.605 1.00 50.19 254 PHE A CA 1
ATOM 1978 C C . PHE A 1 254 ? -9.374 16.279 15.299 1.00 50.19 254 PHE A C 1
ATOM 1980 O O . PHE A 1 254 ? -9.189 17.357 14.746 1.00 50.19 254 PHE A O 1
ATOM 1987 N N . HIS A 1 255 ? -10.205 15.368 14.783 1.00 43.84 255 HIS A N 1
ATOM 1988 C CA . HIS A 1 255 ? -10.849 15.515 13.466 1.00 43.84 255 HIS A CA 1
ATOM 1989 C C . HIS A 1 255 ? -12.218 16.206 13.523 1.00 43.84 255 HIS A C 1
ATOM 1991 O O . HIS A 1 255 ? -12.692 16.745 12.529 1.00 43.84 255 HIS A O 1
ATOM 1997 N N . PHE A 1 256 ? -12.848 16.183 14.695 1.00 54.50 256 PHE A N 1
ATOM 1998 C CA . PHE A 1 256 ? -14.084 16.885 15.027 1.00 54.50 256 PHE A CA 1
ATOM 1999 C C . PHE A 1 256 ? -14.023 17.153 16.526 1.00 54.50 256 PHE A C 1
ATOM 2001 O O . PHE A 1 256 ? -13.876 16.161 17.249 1.00 54.50 256 PHE A O 1
ATOM 2008 N N . PRO A 1 257 ? -14.126 18.411 16.997 1.00 62.19 257 PRO A N 1
ATOM 2009 C CA . PRO A 1 257 ? -14.051 18.739 18.416 1.00 62.19 257 PRO A CA 1
ATOM 2010 C C . PRO A 1 257 ? -15.258 18.133 19.136 1.00 62.19 257 PRO A C 1
ATOM 2012 O O . PRO A 1 257 ? -16.309 18.746 19.292 1.00 62.19 257 PRO A O 1
ATOM 2015 N N . GLN A 1 258 ? -15.107 16.872 19.515 1.00 73.00 258 GLN A N 1
ATOM 2016 C CA . GLN A 1 258 ? -16.058 16.095 20.276 1.00 73.00 258 GLN A CA 1
ATOM 2017 C C . GLN A 1 258 ? -15.260 15.396 21.365 1.00 73.00 258 GLN A C 1
ATOM 2019 O O . GLN A 1 258 ? -14.326 14.641 21.078 1.00 73.00 258 GLN A O 1
ATOM 2024 N N . GLU A 1 259 ? -15.623 15.690 22.604 1.00 84.69 259 GLU A N 1
ATOM 2025 C CA . GLU A 1 259 ? -15.066 15.036 23.776 1.00 84.69 259 GLU A CA 1
ATOM 2026 C C . GLU A 1 259 ? -15.609 13.612 23.877 1.00 84.69 259 GLU A C 1
ATOM 2028 O O . GLU A 1 259 ? -16.767 13.326 23.543 1.00 84.69 259 GLU A O 1
ATOM 2033 N N . TYR A 1 260 ? -14.744 12.707 24.307 1.00 90.69 260 TYR A N 1
ATOM 2034 C CA . TYR A 1 260 ? -15.088 11.331 24.606 1.00 90.69 260 TYR A CA 1
ATOM 2035 C C . TYR A 1 260 ? -14.281 10.850 25.807 1.00 90.69 260 TYR A C 1
ATOM 2037 O O . TYR A 1 260 ? -13.176 11.326 26.075 1.00 90.69 260 TYR A O 1
ATOM 2045 N N . VAL A 1 261 ? -14.832 9.876 26.521 1.00 94.94 261 VAL A N 1
ATOM 2046 C CA . VAL A 1 261 ? -14.104 9.177 27.577 1.00 94.94 261 VAL A CA 1
ATOM 2047 C C . VAL A 1 261 ? -13.443 7.959 26.959 1.00 94.94 261 VAL A C 1
ATOM 2049 O O . VAL A 1 261 ? -14.089 7.175 26.260 1.00 94.94 261 VAL A O 1
ATOM 2052 N N . ARG A 1 262 ? -12.146 7.803 27.202 1.00 94.06 262 ARG A N 1
ATOM 2053 C CA . ARG A 1 262 ? -11.381 6.619 26.839 1.00 94.06 262 ARG A CA 1
ATOM 2054 C C . ARG A 1 262 ? -11.106 5.781 28.076 1.00 94.06 262 ARG A C 1
ATOM 2056 O O . ARG A 1 262 ? -10.631 6.303 29.080 1.00 94.06 262 ARG A O 1
ATOM 2063 N N . VAL A 1 263 ? -11.372 4.485 27.968 1.00 96.69 263 VAL A N 1
ATOM 2064 C CA . VAL A 1 263 ? -11.070 3.491 28.998 1.00 96.69 263 VAL A CA 1
ATOM 2065 C C . VAL A 1 263 ? -10.131 2.459 28.391 1.00 96.69 263 VAL A C 1
ATOM 2067 O O . VAL A 1 263 ? -10.509 1.767 27.449 1.00 96.69 263 VAL A O 1
ATOM 2070 N N . ASP A 1 264 ? -8.914 2.364 28.914 1.00 94.00 264 ASP A N 1
ATOM 2071 C CA . ASP A 1 264 ? -7.941 1.345 28.530 1.00 94.00 264 ASP A CA 1
ATOM 2072 C C . ASP A 1 264 ? -7.798 0.332 29.673 1.00 94.00 264 ASP A C 1
ATOM 2074 O O . ASP A 1 264 ? -7.652 0.722 30.829 1.00 94.00 264 ASP A O 1
ATOM 2078 N N . GLY A 1 265 ? -7.818 -0.959 29.358 1.00 96.31 265 GLY A N 1
ATOM 2079 C CA . GLY A 1 265 ? -7.488 -2.047 30.271 1.00 96.31 265 GLY A CA 1
ATOM 2080 C C . GLY A 1 265 ? -6.281 -2.809 29.750 1.00 96.31 265 GLY A C 1
ATOM 2081 O O . GLY A 1 265 ? -6.292 -3.272 28.609 1.00 96.31 265 GLY A O 1
ATOM 2082 N N . VAL A 1 266 ? -5.243 -2.921 30.572 1.00 92.44 266 VAL A N 1
ATOM 2083 C CA . VAL A 1 266 ? -3.999 -3.614 30.231 1.00 92.44 266 VAL A CA 1
ATOM 2084 C C . VAL A 1 266 ? -3.874 -4.883 31.059 1.00 92.44 266 VAL A C 1
ATOM 2086 O O . VAL A 1 266 ? -3.962 -4.846 32.286 1.00 92.44 266 VAL A O 1
ATOM 2089 N N . GLU A 1 267 ? -3.623 -5.994 30.384 1.00 94.06 267 GLU A N 1
ATOM 2090 C CA . GLU A 1 267 ? -3.322 -7.288 30.982 1.00 94.06 267 GLU A CA 1
ATOM 2091 C C . GLU A 1 267 ? -1.993 -7.797 30.421 1.00 94.06 267 GLU A C 1
ATOM 2093 O O . GLU A 1 267 ? -1.746 -7.725 29.216 1.00 94.06 267 GLU A O 1
ATOM 2098 N N . VAL A 1 268 ? -1.127 -8.313 31.292 1.00 90.44 268 VAL A N 1
ATOM 2099 C CA . VAL A 1 268 ? 0.095 -9.004 30.875 1.00 90.44 268 VAL A CA 1
ATOM 2100 C C . VAL A 1 268 ? -0.122 -10.493 31.067 1.00 90.44 268 VAL A C 1
ATOM 2102 O O . VAL A 1 268 ? -0.329 -10.953 32.187 1.00 90.44 268 VAL A O 1
ATOM 2105 N N . ILE A 1 269 ? -0.038 -11.235 29.972 1.00 89.25 269 ILE A N 1
ATOM 2106 C CA . ILE A 1 269 ? -0.146 -12.688 29.965 1.00 89.25 269 ILE A CA 1
ATOM 2107 C C . ILE A 1 269 ? 1.239 -13.302 29.774 1.00 89.25 269 ILE A C 1
ATOM 2109 O O . ILE A 1 269 ? 2.046 -12.837 28.963 1.00 89.25 269 ILE A O 1
ATOM 2113 N N . ASP A 1 270 ? 1.519 -14.342 30.553 1.00 89.00 270 ASP A N 1
ATOM 2114 C CA . ASP A 1 270 ? 2.738 -15.137 30.461 1.00 89.00 270 ASP A CA 1
ATOM 2115 C C . ASP A 1 270 ? 2.356 -16.542 29.997 1.00 89.00 270 ASP A C 1
ATOM 2117 O O . ASP A 1 270 ? 1.841 -17.355 30.763 1.00 89.00 270 ASP A O 1
ATOM 2121 N N . GLU A 1 271 ? 2.564 -16.795 28.712 1.00 85.25 271 GLU A N 1
ATOM 2122 C CA . GLU A 1 271 ? 2.218 -18.046 28.055 1.00 85.25 271 GLU A CA 1
ATOM 2123 C C . GLU A 1 271 ? 3.487 -18.874 27.787 1.00 85.25 271 GLU A C 1
ATOM 2125 O O . GLU A 1 271 ? 4.597 -18.330 27.705 1.00 85.25 271 GLU A O 1
ATOM 2130 N N . PRO A 1 272 ? 3.374 -20.201 27.577 1.00 80.56 272 PRO A N 1
ATOM 2131 C CA . PRO A 1 272 ? 4.530 -21.057 27.289 1.00 80.56 272 PRO A CA 1
ATOM 2132 C C . PRO A 1 272 ? 5.384 -20.573 26.109 1.00 80.56 272 PRO A C 1
ATOM 2134 O O . PRO A 1 272 ? 6.576 -20.863 26.040 1.00 80.56 272 PRO A O 1
ATOM 2137 N N . PHE A 1 273 ? 4.772 -19.837 25.181 1.00 76.00 273 PHE A N 1
ATOM 2138 C CA . PHE A 1 273 ? 5.403 -19.333 23.969 1.00 76.00 273 PHE A CA 1
ATOM 2139 C C . PHE A 1 273 ? 5.919 -17.888 24.068 1.00 76.00 273 PHE A C 1
ATOM 2141 O O . PHE A 1 273 ? 6.642 -17.457 23.176 1.00 76.00 273 PHE A O 1
ATOM 2148 N N . GLY A 1 274 ? 5.615 -17.148 25.136 1.00 82.38 274 GLY A N 1
ATOM 2149 C CA . GLY A 1 274 ? 6.102 -15.781 25.317 1.00 82.38 274 GLY A CA 1
ATOM 2150 C C . GLY A 1 274 ? 5.294 -14.980 26.333 1.00 82.38 274 GLY A C 1
ATOM 2151 O O . GLY A 1 274 ? 4.249 -15.424 26.806 1.00 82.38 274 GLY A O 1
ATOM 2152 N N . LYS A 1 275 ? 5.766 -13.771 26.636 1.00 83.81 275 LYS A N 1
ATOM 2153 C CA . LYS A 1 275 ? 5.009 -12.776 27.402 1.00 83.81 275 LYS A CA 1
ATOM 2154 C C . LYS A 1 275 ? 4.423 -11.735 26.474 1.00 83.81 275 LYS A C 1
ATOM 2156 O O . LYS A 1 275 ? 5.132 -11.177 25.634 1.00 83.81 275 LYS A O 1
ATOM 2161 N N . PHE A 1 276 ? 3.154 -11.421 26.682 1.00 83.12 276 PHE A N 1
ATOM 2162 C CA . PHE A 1 276 ? 2.417 -10.469 25.866 1.00 83.12 276 PHE A CA 1
ATOM 2163 C C . PHE A 1 276 ? 1.671 -9.488 26.755 1.00 83.12 276 PHE A C 1
ATOM 2165 O O . PHE A 1 276 ? 1.130 -9.852 27.791 1.00 83.12 276 PHE A O 1
ATOM 2172 N N . GLU A 1 277 ? 1.622 -8.241 26.321 1.00 86.31 277 GLU A N 1
ATOM 2173 C CA . GLU A 1 277 ? 0.771 -7.207 26.884 1.00 86.31 277 GLU A CA 1
ATOM 2174 C C . GLU A 1 277 ? -0.425 -7.030 25.949 1.00 86.31 277 GLU A C 1
ATOM 2176 O O . GLU A 1 277 ? -0.270 -6.694 24.771 1.00 86.31 277 GLU A O 1
ATOM 2181 N N . ILE A 1 278 ? -1.619 -7.300 26.462 1.00 88.25 278 ILE A N 1
ATOM 2182 C CA . ILE A 1 278 ? -2.885 -7.066 25.780 1.00 88.25 278 ILE A CA 1
ATOM 2183 C C . ILE A 1 278 ? -3.470 -5.774 26.339 1.00 88.25 278 ILE A C 1
ATOM 2185 O O . ILE A 1 278 ? -3.751 -5.674 27.529 1.00 88.25 278 ILE A O 1
ATOM 2189 N N . MET A 1 279 ? -3.694 -4.793 25.470 1.00 90.62 279 MET A N 1
ATOM 2190 C CA . MET A 1 279 ? -4.400 -3.562 25.813 1.00 90.62 279 MET A CA 1
ATOM 2191 C C . MET A 1 279 ? -5.764 -3.568 25.132 1.00 90.62 279 MET A C 1
ATOM 2193 O O . MET A 1 279 ? -5.842 -3.362 23.922 1.00 90.62 279 MET A O 1
ATOM 2197 N N . ALA A 1 280 ? -6.838 -3.766 25.887 1.00 92.19 280 ALA A N 1
ATOM 2198 C CA . ALA A 1 280 ? -8.195 -3.494 25.428 1.00 92.19 280 ALA A CA 1
ATOM 2199 C C . ALA A 1 280 ? -8.486 -1.998 25.590 1.00 92.19 280 ALA A C 1
ATOM 2201 O O . ALA A 1 280 ? -8.202 -1.428 26.637 1.00 92.19 280 ALA A O 1
ATOM 2202 N N . TYR A 1 281 ? -9.051 -1.351 24.575 1.00 91.81 281 TYR A N 1
ATOM 2203 C CA . TYR A 1 281 ? -9.391 0.069 24.643 1.00 91.81 281 TYR A CA 1
ATOM 2204 C C . TYR A 1 281 ? -10.821 0.320 24.188 1.00 91.81 281 TYR A C 1
ATOM 2206 O O . TYR A 1 281 ? -11.308 -0.282 23.228 1.00 91.81 281 TYR A O 1
ATOM 2214 N N . PHE A 1 282 ? -11.477 1.252 24.869 1.00 94.12 282 PHE A N 1
ATOM 2215 C CA . PHE A 1 282 ? -12.864 1.624 24.654 1.00 94.12 282 PHE A CA 1
ATOM 2216 C C . PHE A 1 282 ? -12.975 3.140 24.560 1.00 94.12 282 PHE A C 1
ATOM 2218 O O . PHE A 1 282 ? -12.321 3.864 25.305 1.00 94.12 282 PHE A O 1
ATOM 2225 N N . THR A 1 283 ? -13.822 3.627 23.661 1.00 92.69 283 THR A N 1
ATOM 2226 C CA . THR A 1 283 ? -14.194 5.043 23.593 1.00 92.69 283 THR A CA 1
ATOM 2227 C C . THR A 1 283 ? -15.699 5.176 23.747 1.00 92.69 283 THR A C 1
ATOM 2229 O O . THR A 1 283 ? -16.462 4.450 23.107 1.00 92.69 283 THR A O 1
ATOM 2232 N N . VAL A 1 284 ? -16.110 6.097 24.613 1.00 93.44 284 VAL A N 1
ATOM 2233 C CA . VAL A 1 284 ? -17.503 6.385 24.943 1.00 93.44 284 VAL A CA 1
ATOM 2234 C C . VAL A 1 284 ? -17.788 7.840 24.625 1.00 93.44 284 VAL A C 1
ATOM 2236 O O . VAL A 1 284 ? -17.095 8.737 25.105 1.00 93.44 284 VAL A O 1
ATOM 2239 N N . LYS A 1 285 ? -18.839 8.094 23.849 1.00 91.81 285 LYS A N 1
ATOM 2240 C CA . LYS A 1 285 ? -19.290 9.461 23.576 1.00 91.81 285 LYS A CA 1
ATOM 2241 C C . LYS A 1 285 ? -20.799 9.566 23.457 1.00 91.81 285 LYS A C 1
ATOM 2243 O O . LYS A 1 285 ? -21.460 8.622 23.030 1.00 91.81 285 LYS A O 1
ATOM 2248 N N . LYS A 1 286 ? -21.349 10.746 23.754 1.00 89.25 286 LYS A N 1
ATOM 2249 C CA . LYS A 1 286 ? -22.762 11.037 23.479 1.00 89.25 286 LYS A CA 1
ATOM 2250 C C . LYS A 1 286 ? -23.023 11.085 21.978 1.00 89.25 286 LYS A C 1
ATOM 2252 O O . LYS A 1 286 ? -22.271 11.687 21.203 1.00 89.25 286 LYS A O 1
ATOM 2257 N N . THR A 1 287 ? -24.133 10.490 21.563 1.00 78.50 287 THR A N 1
ATOM 2258 C CA . THR A 1 287 ? -24.622 10.618 20.191 1.00 78.50 287 THR A CA 1
ATOM 2259 C C . THR A 1 287 ? -25.313 11.964 19.992 1.00 78.50 287 THR A C 1
ATOM 2261 O O . THR A 1 287 ? -26.331 12.241 20.615 1.00 78.50 287 THR A O 1
ATOM 2264 N N . LEU A 1 288 ? -24.823 12.783 19.053 1.00 76.69 288 LEU A N 1
ATOM 2265 C CA . LEU A 1 288 ? -25.410 14.102 18.749 1.00 76.69 288 LEU A CA 1
ATOM 2266 C C . LEU A 1 288 ? -26.886 14.028 18.314 1.00 76.69 288 LEU A C 1
ATOM 2268 O O . LEU A 1 288 ? -27.634 14.980 18.495 1.00 76.69 288 LEU A O 1
ATOM 2272 N N . LYS A 1 289 ? -27.308 12.898 17.733 1.00 78.38 289 LYS A N 1
ATOM 2273 C CA . LYS A 1 289 ? -28.686 12.679 17.262 1.00 78.38 289 LYS A CA 1
ATOM 2274 C C . LYS A 1 289 ? -29.628 12.116 18.335 1.00 78.38 289 LYS A C 1
ATOM 2276 O O . LYS A 1 289 ? -30.836 12.170 18.137 1.00 78.38 289 LYS A O 1
ATOM 2281 N N . LYS A 1 290 ? -29.092 11.536 19.414 1.00 82.00 290 LYS A N 1
ATOM 2282 C CA . LYS A 1 290 ? -29.839 10.836 20.474 1.00 82.00 290 LYS A CA 1
ATOM 2283 C C . LYS A 1 290 ? -29.173 11.138 21.826 1.00 82.00 290 LYS A C 1
ATOM 2285 O O . LYS A 1 290 ? -28.240 10.432 22.208 1.00 82.00 290 LYS A O 1
ATOM 2290 N N . PRO A 1 291 ? -29.554 12.228 22.510 1.00 80.94 291 PRO A N 1
ATOM 2291 C CA . PRO A 1 291 ? -28.862 12.678 23.722 1.00 80.94 291 PRO A CA 1
ATOM 2292 C C . PRO A 1 291 ? -29.020 11.718 24.914 1.00 80.94 291 PRO A C 1
ATOM 2294 O O . PRO A 1 291 ? -28.236 11.774 25.857 1.00 80.94 291 PRO A O 1
ATOM 2297 N N . ASP A 1 292 ? -29.993 10.814 24.860 1.00 88.38 292 ASP A N 1
ATOM 2298 C CA . ASP A 1 292 ? -30.258 9.728 25.808 1.00 88.38 292 ASP A CA 1
ATOM 2299 C C . ASP A 1 292 ? -29.397 8.472 25.569 1.00 88.38 292 ASP A C 1
ATOM 2301 O O . ASP A 1 292 ? -29.520 7.486 26.297 1.00 88.38 292 ASP A O 1
ATOM 2305 N N . ARG A 1 293 ? -28.515 8.488 24.557 1.00 91.00 293 ARG A N 1
ATOM 2306 C CA . ARG A 1 293 ? -27.667 7.345 24.202 1.00 91.00 293 ARG A CA 1
ATOM 2307 C C . ARG A 1 293 ? -26.183 7.682 24.131 1.00 91.00 293 ARG A C 1
ATOM 2309 O O . ARG A 1 293 ? -25.776 8.808 23.825 1.00 91.00 293 ARG A O 1
ATOM 2316 N N . CYS A 1 294 ? -25.379 6.658 24.391 1.00 91.44 294 CYS A N 1
ATOM 2317 C CA . CYS A 1 294 ? -23.930 6.683 24.274 1.00 91.44 294 CYS A CA 1
ATOM 2318 C C . CYS A 1 294 ? -23.492 5.689 23.203 1.00 91.44 294 CYS A C 1
ATOM 2320 O O . CYS A 1 294 ? -23.940 4.543 23.178 1.00 91.44 294 CYS A O 1
ATOM 2322 N N . GLU A 1 295 ? -22.593 6.139 22.337 1.00 90.94 295 GLU A N 1
ATOM 2323 C CA . GLU A 1 295 ? -21.846 5.292 21.419 1.00 90.94 295 GLU A CA 1
ATOM 2324 C C . GLU A 1 295 ? -20.625 4.737 22.151 1.00 90.94 295 GLU A C 1
ATOM 2326 O O . GLU A 1 295 ? -19.809 5.511 22.656 1.00 90.94 295 GLU A O 1
ATOM 2331 N N . VAL A 1 296 ? -20.493 3.409 22.164 1.00 90.81 296 VAL A N 1
ATOM 2332 C CA . VAL A 1 296 ? -19.321 2.702 22.686 1.00 90.81 296 VAL A CA 1
ATOM 2333 C C . VAL A 1 296 ? -18.614 2.006 21.535 1.00 90.81 296 VAL A C 1
ATOM 2335 O O . VAL A 1 296 ? -19.221 1.225 20.798 1.00 90.81 296 VAL A O 1
ATOM 2338 N N . LYS A 1 297 ? -17.319 2.275 21.387 1.00 90.00 297 LYS A N 1
ATOM 2339 C CA . LYS A 1 297 ? -16.434 1.640 20.405 1.00 90.00 297 LYS A CA 1
ATOM 2340 C C . LYS A 1 297 ? -15.300 0.941 21.119 1.00 90.00 297 LYS A C 1
ATOM 2342 O O . LYS A 1 297 ? -14.698 1.543 22.000 1.00 90.00 297 LYS A O 1
ATOM 2347 N N . ALA A 1 298 ? -14.975 -0.275 20.697 1.00 87.88 298 ALA A N 1
ATOM 2348 C CA . ALA A 1 298 ? -13.937 -1.076 21.333 1.00 87.88 298 ALA A CA 1
ATOM 2349 C C . ALA A 1 298 ? -12.923 -1.644 20.336 1.00 87.88 298 ALA A C 1
ATOM 2351 O O . ALA A 1 298 ? -13.270 -1.994 19.203 1.00 87.88 298 ALA A O 1
ATOM 2352 N N . GLY A 1 299 ? -11.683 -1.790 20.792 1.00 83.81 299 GLY A N 1
ATOM 2353 C CA . GLY A 1 299 ? -10.595 -2.452 20.085 1.00 83.81 299 GLY A CA 1
ATOM 2354 C C . GLY A 1 299 ? -9.570 -3.025 21.059 1.00 83.81 299 GLY A C 1
ATOM 2355 O O . GLY A 1 299 ? -9.747 -2.967 22.275 1.00 83.81 299 GLY A O 1
ATOM 2356 N N . TYR A 1 300 ? -8.503 -3.611 20.524 1.00 84.62 300 TYR A N 1
ATOM 2357 C CA . TYR A 1 300 ? -7.382 -4.077 21.331 1.00 84.62 300 TYR A CA 1
ATOM 2358 C C . TYR A 1 300 ? -6.062 -3.956 20.569 1.00 84.62 300 TYR A C 1
ATOM 2360 O O . TYR A 1 300 ? -6.042 -3.991 19.337 1.00 84.62 300 TYR A O 1
ATOM 2368 N N . LEU A 1 301 ? -4.964 -3.860 21.311 1.00 76.25 301 LEU A N 1
ATOM 2369 C CA . LEU A 1 301 ? -3.595 -3.986 20.826 1.00 76.25 301 LEU A CA 1
ATOM 2370 C C . LEU A 1 301 ? -2.907 -5.137 21.559 1.00 76.25 301 LEU A C 1
ATOM 2372 O O . LEU A 1 301 ? -3.236 -5.442 22.702 1.00 76.25 301 LEU A O 1
ATOM 2376 N N . VAL A 1 302 ? -1.952 -5.771 20.885 1.00 78.19 302 VAL A N 1
ATOM 2377 C CA . VAL A 1 302 ? -1.105 -6.817 21.463 1.00 78.19 302 VAL A CA 1
ATOM 2378 C C . VAL A 1 302 ? 0.341 -6.410 21.247 1.00 78.19 302 VAL A C 1
ATOM 2380 O O . VAL A 1 302 ? 0.750 -6.171 20.110 1.00 78.19 302 VAL A O 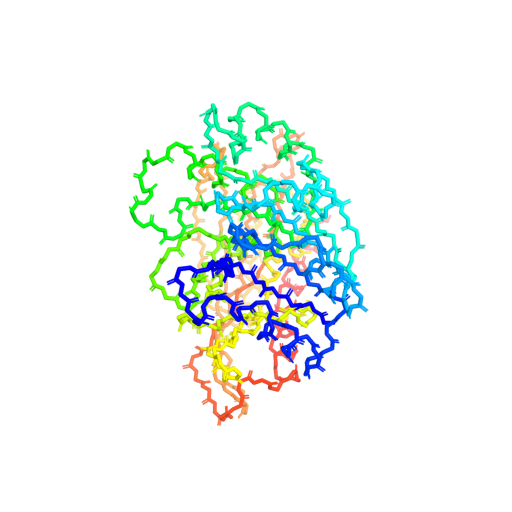1
ATOM 2383 N N . LYS A 1 303 ? 1.111 -6.360 22.327 1.00 73.38 303 LYS A N 1
ATOM 2384 C CA . LYS A 1 303 ? 2.544 -6.082 22.316 1.00 73.38 303 LYS A CA 1
ATOM 2385 C C . LYS A 1 303 ? 3.294 -7.300 22.840 1.00 73.38 303 LYS A C 1
ATOM 2387 O O . LYS A 1 303 ? 2.947 -7.854 23.876 1.00 73.38 303 LYS A O 1
ATOM 2392 N N . VAL A 1 304 ? 4.327 -7.723 22.120 1.00 76.12 304 VAL A N 1
ATOM 2393 C CA . VAL A 1 304 ? 5.209 -8.817 22.551 1.00 76.12 304 VAL A CA 1
ATOM 2394 C C . VAL A 1 304 ? 6.238 -8.243 23.526 1.00 76.12 304 VAL A C 1
ATOM 2396 O O . VAL A 1 304 ? 6.938 -7.292 23.182 1.00 76.12 304 VAL A O 1
ATOM 2399 N N . LEU A 1 305 ? 6.300 -8.782 24.744 1.00 71.88 305 LEU A N 1
ATOM 2400 C CA . LEU A 1 305 ? 7.261 -8.378 25.777 1.00 71.88 305 LEU A CA 1
ATOM 2401 C C . LEU A 1 305 ? 8.472 -9.315 25.833 1.00 71.88 305 LEU A C 1
ATOM 2403 O O . LEU A 1 305 ? 9.590 -8.865 26.062 1.00 71.88 305 LEU A O 1
ATOM 2407 N N . GLU A 1 306 ? 8.249 -10.612 25.633 1.00 76.31 306 GLU A N 1
ATOM 2408 C CA . GLU A 1 306 ? 9.283 -11.649 25.656 1.00 76.31 306 GLU A CA 1
ATOM 2409 C C . GLU A 1 306 ? 8.886 -12.743 24.661 1.00 76.31 306 GLU A C 1
ATOM 2411 O O . GLU A 1 306 ? 7.768 -13.250 24.738 1.00 76.31 306 GLU A O 1
ATOM 2416 N N . ASP A 1 307 ? 9.778 -13.118 23.746 1.00 71.19 307 ASP A N 1
ATOM 2417 C CA . ASP A 1 307 ? 9.550 -14.213 22.797 1.00 71.19 307 ASP A CA 1
ATOM 2418 C C . ASP A 1 307 ? 10.393 -15.426 23.211 1.00 71.19 307 ASP A C 1
ATOM 2420 O O . ASP A 1 307 ? 11.621 -15.340 23.268 1.00 71.19 307 ASP A O 1
ATOM 2424 N N . ARG A 1 308 ? 9.741 -16.534 23.593 1.00 72.38 308 ARG A N 1
ATOM 2425 C CA . ARG A 1 308 ? 10.419 -17.715 24.174 1.00 72.38 308 ARG A CA 1
ATOM 2426 C C . ARG A 1 308 ? 10.570 -18.866 23.201 1.00 72.38 308 ARG A C 1
ATOM 2428 O O . ARG A 1 308 ? 11.444 -19.717 23.368 1.00 72.38 308 ARG A O 1
ATOM 2435 N N . LEU A 1 309 ? 9.721 -18.910 22.188 1.00 61.50 309 LEU A N 1
ATOM 2436 C CA . LEU A 1 309 ? 9.964 -19.742 21.030 1.00 61.50 309 LEU A CA 1
ATOM 2437 C C . LEU A 1 309 ? 10.751 -18.847 20.083 1.00 61.50 309 LEU A C 1
ATOM 2439 O O . LEU A 1 309 ? 10.239 -17.819 19.685 1.00 61.50 309 LEU A O 1
ATOM 2443 N N . ASN A 1 310 ? 11.968 -19.206 19.679 1.00 54.44 310 ASN A N 1
ATOM 2444 C CA . ASN A 1 310 ? 12.687 -18.508 18.596 1.00 54.44 310 ASN A CA 1
ATOM 2445 C C . ASN A 1 310 ? 11.983 -18.695 17.224 1.00 54.44 310 ASN A C 1
ATOM 2447 O O . ASN A 1 310 ? 12.619 -18.985 16.214 1.00 54.44 310 ASN A O 1
ATOM 2451 N N . ASN A 1 311 ? 10.654 -18.632 17.200 1.00 50.66 311 ASN A N 1
ATOM 2452 C CA . ASN A 1 311 ? 9.772 -18.838 16.077 1.00 50.66 311 ASN A CA 1
ATOM 2453 C C . ASN A 1 311 ? 8.516 -17.956 16.259 1.00 50.66 311 ASN A C 1
ATOM 2455 O O . ASN A 1 311 ? 7.461 -18.461 16.663 1.00 50.66 311 ASN A O 1
ATOM 2459 N N . PRO A 1 312 ? 8.617 -16.652 15.943 1.00 45.56 312 PRO A N 1
ATOM 2460 C CA . PRO A 1 312 ? 7.500 -15.703 15.987 1.00 45.56 312 PRO A CA 1
ATOM 2461 C C . PRO A 1 312 ? 6.357 -16.022 14.994 1.00 45.56 312 PRO A C 1
ATOM 2463 O O . PRO A 1 312 ? 5.339 -15.329 14.986 1.00 45.56 312 PRO A O 1
ATOM 2466 N N . ASP A 1 313 ? 6.480 -17.097 14.200 1.00 50.19 313 ASP A N 1
ATOM 2467 C CA . ASP A 1 313 ? 5.618 -17.420 13.056 1.00 50.19 313 ASP A CA 1
ATOM 2468 C C . ASP A 1 313 ? 4.740 -18.670 13.220 1.00 50.19 313 ASP A C 1
ATOM 2470 O O . ASP A 1 313 ? 4.127 -19.142 12.257 1.00 50.19 313 ASP A O 1
ATOM 2474 N N . SER A 1 314 ? 4.585 -19.219 14.428 1.00 54.47 314 SER A N 1
ATOM 2475 C CA . SER A 1 314 ? 3.538 -20.226 14.626 1.00 54.47 314 SER A CA 1
ATOM 2476 C C . SER A 1 314 ? 2.163 -19.561 14.497 1.00 54.47 314 SER A C 1
ATOM 2478 O O . SER A 1 314 ? 1.680 -18.887 15.411 1.00 54.47 314 SER A O 1
ATOM 2480 N N . PHE A 1 315 ? 1.495 -19.772 13.359 1.00 51.44 315 PHE A N 1
ATOM 2481 C CA . PHE A 1 315 ? 0.113 -19.343 13.107 1.00 51.44 315 PHE A CA 1
ATOM 2482 C C . PHE A 1 315 ? -0.823 -19.666 14.287 1.00 51.44 315 PHE A C 1
ATOM 2484 O O . PHE A 1 315 ? -1.714 -18.877 14.604 1.00 51.44 315 PHE A O 1
ATOM 2491 N N . ALA A 1 316 ? -0.582 -20.785 14.982 1.00 55.84 316 ALA A N 1
ATOM 2492 C CA . ALA A 1 316 ? -1.332 -21.199 16.163 1.00 55.84 316 ALA A CA 1
ATOM 2493 C C . ALA A 1 316 ? -1.134 -20.257 17.366 1.00 55.84 316 ALA A C 1
ATOM 2495 O O . ALA A 1 316 ? -2.115 -19.897 18.013 1.00 55.84 316 ALA A O 1
ATOM 2496 N N . VAL A 1 317 ? 0.095 -19.794 17.626 1.00 63.56 317 VAL A N 1
ATOM 2497 C CA . VAL A 1 317 ? 0.408 -18.834 18.703 1.00 63.56 317 VAL A CA 1
ATOM 2498 C C . VAL A 1 317 ? -0.274 -17.492 18.437 1.00 63.56 317 VAL A C 1
ATOM 2500 O O . VAL A 1 317 ? -0.994 -16.962 19.283 1.00 63.56 317 VAL A O 1
ATOM 2503 N N . SER A 1 318 ? -0.141 -16.977 17.212 1.00 65.44 318 SER A N 1
ATOM 2504 C CA . SER A 1 318 ? -0.766 -15.707 16.823 1.00 65.44 318 SER A CA 1
ATOM 2505 C C . SER A 1 318 ? -2.301 -15.788 16.790 1.00 65.44 318 SER A C 1
ATOM 2507 O O . SER A 1 318 ? -2.988 -14.781 16.985 1.00 65.44 318 SER A O 1
ATOM 2509 N N . ALA A 1 319 ? -2.877 -16.963 16.519 1.00 65.56 319 ALA A N 1
ATOM 2510 C CA . ALA A 1 319 ? -4.318 -17.190 16.604 1.00 65.56 319 ALA A CA 1
ATOM 2511 C C . ALA A 1 319 ? -4.802 -17.259 18.060 1.00 65.56 319 ALA A C 1
ATOM 2513 O O . ALA A 1 319 ? -5.823 -16.648 18.374 1.00 65.56 319 ALA A O 1
ATOM 2514 N N . ALA A 1 320 ? -4.057 -17.931 18.942 1.00 74.06 320 ALA A N 1
ATOM 2515 C CA . ALA A 1 320 ? -4.386 -18.055 20.359 1.00 74.06 320 ALA A CA 1
ATOM 2516 C C . ALA A 1 320 ? -4.399 -16.691 21.064 1.00 74.06 320 ALA A C 1
ATOM 2518 O O . ALA A 1 320 ? -5.420 -16.312 21.636 1.00 74.06 320 ALA A O 1
ATOM 2519 N N . ILE A 1 321 ? -3.327 -15.901 20.922 1.00 79.44 321 ILE A N 1
ATOM 2520 C CA . ILE A 1 321 ? -3.237 -14.566 21.539 1.00 79.44 321 ILE A CA 1
ATOM 2521 C C . ILE A 1 321 ? -4.316 -13.623 21.012 1.00 79.44 321 ILE A C 1
ATOM 2523 O O . ILE A 1 321 ? -4.946 -12.878 21.764 1.00 79.44 321 ILE A O 1
ATOM 2527 N N . LYS A 1 322 ? -4.590 -13.689 19.707 1.00 77.06 322 LYS A N 1
ATOM 2528 C CA . LYS A 1 322 ? -5.688 -12.931 19.109 1.00 77.06 322 LYS A CA 1
ATOM 2529 C C . LYS A 1 322 ? -7.042 -13.340 19.698 1.00 77.06 322 LYS A C 1
ATOM 2531 O O . LYS A 1 322 ? -7.853 -12.463 19.981 1.00 77.06 322 LYS A O 1
ATOM 2536 N N . GLY A 1 323 ? -7.280 -14.639 19.878 1.00 78.50 323 GLY A N 1
ATOM 2537 C CA . GLY A 1 323 ? -8.499 -15.163 20.491 1.00 78.50 323 GLY A CA 1
ATOM 2538 C C . GLY A 1 323 ? -8.678 -14.700 21.938 1.00 78.50 323 GLY A C 1
ATOM 2539 O O . GLY A 1 323 ? -9.788 -14.336 22.317 1.00 78.50 323 GLY A O 1
ATOM 2540 N N . MET A 1 324 ? -7.595 -14.630 22.717 1.00 86.00 324 MET A N 1
ATOM 2541 C CA . MET A 1 324 ? -7.612 -14.099 24.087 1.00 86.00 324 MET A CA 1
ATOM 2542 C C . MET A 1 324 ? -8.000 -12.616 24.110 1.00 86.00 324 MET A C 1
ATOM 2544 O O . MET A 1 324 ? -8.955 -12.239 24.789 1.00 86.00 324 MET A O 1
ATOM 2548 N N . ALA A 1 325 ? -7.341 -11.786 23.293 1.00 84.56 325 ALA A N 1
ATOM 2549 C CA . ALA A 1 325 ? -7.637 -10.355 23.223 1.00 84.56 325 ALA A CA 1
ATOM 2550 C C . ALA A 1 325 ? -9.067 -10.071 22.716 1.00 84.56 325 ALA A C 1
ATOM 2552 O O . ALA A 1 325 ? -9.776 -9.216 23.247 1.00 84.56 325 ALA A O 1
ATOM 2553 N N . GLU A 1 326 ? -9.532 -10.827 21.716 1.00 82.06 326 GLU A N 1
ATOM 2554 C CA . GLU A 1 326 ? -10.928 -10.787 21.267 1.00 82.06 326 GLU A CA 1
ATOM 2555 C C . GLU A 1 326 ? -11.904 -11.220 22.362 1.00 82.06 326 GLU A C 1
ATOM 2557 O O . GLU A 1 326 ? -12.966 -10.614 22.508 1.00 82.06 326 GLU A O 1
ATOM 2562 N N . GLY A 1 327 ? -11.569 -12.270 23.110 1.00 85.44 327 GLY A N 1
ATOM 2563 C CA . GLY A 1 327 ? -12.368 -12.787 24.214 1.00 85.44 327 GLY A CA 1
ATOM 2564 C C . GLY A 1 327 ? -12.578 -11.742 25.305 1.00 85.44 327 GLY A C 1
ATOM 2565 O O . GLY A 1 327 ? -13.718 -11.540 25.730 1.00 85.44 327 GLY A O 1
ATOM 2566 N N . LEU A 1 328 ? -11.513 -11.028 25.681 1.00 90.31 328 LEU A N 1
ATOM 2567 C CA . LEU A 1 328 ? -11.555 -9.942 26.659 1.00 90.31 328 LEU A CA 1
ATOM 2568 C C . LEU A 1 328 ? -12.509 -8.826 26.216 1.00 90.31 328 LEU A C 1
ATOM 2570 O O . LEU A 1 328 ? -13.468 -8.512 26.923 1.00 90.31 328 LEU A O 1
ATOM 2574 N N . VAL A 1 329 ? -12.317 -8.284 25.007 1.00 88.19 329 VAL A N 1
ATOM 2575 C CA . VAL A 1 329 ? -13.178 -7.210 24.483 1.00 88.19 329 VAL A CA 1
ATOM 2576 C C . VAL A 1 329 ? -14.639 -7.665 24.381 1.00 88.19 329 VAL A C 1
ATOM 2578 O O . VAL A 1 329 ? -15.544 -6.935 24.780 1.00 88.19 329 VAL A O 1
ATOM 2581 N N . ASN A 1 330 ? -14.889 -8.886 23.897 1.00 84.00 330 ASN A N 1
ATOM 2582 C CA . ASN A 1 330 ? -16.238 -9.451 23.794 1.00 84.00 330 ASN A CA 1
ATOM 2583 C C . ASN A 1 330 ? -16.924 -9.643 25.149 1.00 84.00 330 ASN A C 1
ATOM 2585 O O . ASN A 1 330 ? -18.149 -9.545 25.243 1.00 84.00 330 ASN A O 1
ATOM 2589 N N . ALA A 1 331 ? -16.168 -10.006 26.184 1.00 87.00 331 ALA A N 1
ATOM 2590 C CA . ALA A 1 331 ? -16.707 -10.162 27.526 1.00 87.00 331 ALA A CA 1
ATOM 2591 C C . ALA A 1 331 ? -17.152 -8.804 28.082 1.00 87.00 331 ALA A C 1
ATOM 2593 O O . ALA A 1 331 ? -18.297 -8.678 28.511 1.00 87.00 331 ALA A O 1
ATOM 2594 N N . VAL A 1 332 ? -16.296 -7.785 27.964 1.00 92.06 332 VAL A N 1
ATOM 2595 C CA . VAL A 1 332 ? -16.597 -6.423 28.427 1.00 92.06 332 VAL A CA 1
ATOM 2596 C C . VAL A 1 332 ? -17.777 -5.825 27.659 1.00 92.06 332 VAL A C 1
ATOM 2598 O O . VAL A 1 332 ? -18.719 -5.338 28.271 1.00 92.06 332 VAL A O 1
ATOM 2601 N N . MET A 1 333 ? -17.803 -5.928 26.325 1.00 85.00 333 MET A N 1
ATOM 2602 C CA . MET A 1 333 ? -18.920 -5.398 25.526 1.00 85.00 333 MET A CA 1
ATOM 2603 C C . MET A 1 333 ? -20.264 -6.054 25.868 1.00 85.00 333 MET A C 1
ATOM 2605 O O . MET A 1 333 ? -21.293 -5.380 25.849 1.00 85.00 333 MET A O 1
ATOM 2609 N N . ARG A 1 334 ? -20.273 -7.353 26.201 1.00 82.44 334 ARG A N 1
ATOM 2610 C CA . ARG A 1 334 ? -21.489 -8.038 26.667 1.00 82.44 334 ARG A CA 1
ATOM 2611 C C . ARG A 1 334 ? -21.954 -7.508 28.016 1.00 82.44 334 ARG A C 1
ATOM 2613 O O . ARG A 1 334 ? -23.145 -7.283 28.186 1.00 82.44 334 ARG A O 1
ATOM 2620 N N . GLU A 1 335 ? -21.035 -7.287 28.946 1.00 87.56 335 GLU A N 1
ATOM 2621 C CA . GLU A 1 335 ? -21.351 -6.748 30.270 1.00 87.56 335 GLU A CA 1
ATOM 2622 C C . GLU A 1 335 ? -21.904 -5.321 30.191 1.00 87.56 335 GLU A C 1
ATOM 2624 O O . GLU A 1 335 ? -22.918 -5.021 30.818 1.00 87.56 335 GLU A O 1
ATOM 2629 N N . VAL A 1 336 ? -21.315 -4.479 29.337 1.00 85.06 336 VAL A N 1
ATOM 2630 C CA . VAL A 1 336 ? -21.820 -3.129 29.042 1.00 85.06 336 VAL A CA 1
ATOM 2631 C C . VAL A 1 336 ? -23.233 -3.187 28.475 1.00 85.06 336 VAL A C 1
ATOM 2633 O O . VAL A 1 336 ? -24.098 -2.445 28.930 1.00 85.06 336 VAL A O 1
ATOM 2636 N N . PHE A 1 337 ? -23.483 -4.077 27.510 1.00 79.38 337 PHE A N 1
ATOM 2637 C CA . PHE A 1 337 ? -24.813 -4.246 26.931 1.00 79.38 337 PHE A CA 1
ATOM 2638 C C . PHE A 1 337 ? -25.833 -4.649 28.005 1.00 79.38 337 PHE A C 1
ATOM 2640 O O . PHE A 1 337 ? -26.799 -3.929 28.203 1.00 79.38 337 PHE A O 1
ATOM 2647 N N . PHE A 1 338 ? -25.586 -5.721 28.764 1.00 81.12 338 PHE A N 1
ATOM 2648 C CA . PHE A 1 338 ? -26.533 -6.203 29.779 1.00 81.12 338 PHE A CA 1
ATOM 2649 C C . PHE A 1 338 ? -26.733 -5.256 30.967 1.00 81.12 338 PHE A C 1
ATOM 2651 O O . PHE A 1 338 ? -27.773 -5.320 31.614 1.00 81.12 338 PHE A O 1
ATOM 2658 N N . SER A 1 339 ? -25.757 -4.399 31.271 1.00 81.69 339 SER A N 1
ATOM 2659 C CA . SER A 1 339 ? -25.863 -3.453 32.387 1.00 81.69 339 SER A CA 1
ATOM 2660 C C . SER A 1 339 ? -26.643 -2.183 32.030 1.00 81.69 339 SER A C 1
ATOM 2662 O O . SER A 1 339 ? -27.070 -1.474 32.936 1.00 81.69 339 SER A O 1
ATOM 2664 N N . LEU A 1 340 ? -26.790 -1.867 30.735 1.00 79.44 340 LEU A N 1
ATOM 2665 C CA . LEU A 1 340 ? -27.262 -0.560 30.246 1.00 79.44 340 LEU A CA 1
ATOM 2666 C C . LEU A 1 340 ? -28.374 -0.649 29.178 1.00 79.44 340 LEU A C 1
ATOM 2668 O O . LEU A 1 340 ? -28.687 0.349 28.517 1.00 79.44 340 LEU A O 1
ATOM 2672 N N . THR A 1 341 ? -28.963 -1.832 28.982 1.00 66.00 341 THR A N 1
ATOM 2673 C CA . THR A 1 341 ? -30.183 -2.054 28.179 1.00 66.00 341 THR A CA 1
ATOM 2674 C C . THR A 1 341 ? -31.317 -2.561 29.042 1.00 66.00 341 THR A C 1
ATOM 2676 O O . THR A 1 341 ? -32.438 -2.034 28.890 1.00 66.00 341 THR A O 1
#

pLDDT: mean 88.33, std 13.28, range [35.81, 98.81]